Protein AF-A0A5J5PVX1-F1 (afdb_monomer)

Structure (mmCIF, N/CA/C/O backbone):
data_AF-A0A5J5PVX1-F1
#
_entry.id   AF-A0A5J5PVX1-F1
#
loop_
_atom_site.group_PDB
_atom_site.id
_atom_site.type_symbol
_atom_site.label_atom_id
_atom_site.label_alt_id
_atom_site.label_comp_id
_atom_site.label_asym_id
_atom_site.label_entity_id
_atom_site.label_seq_id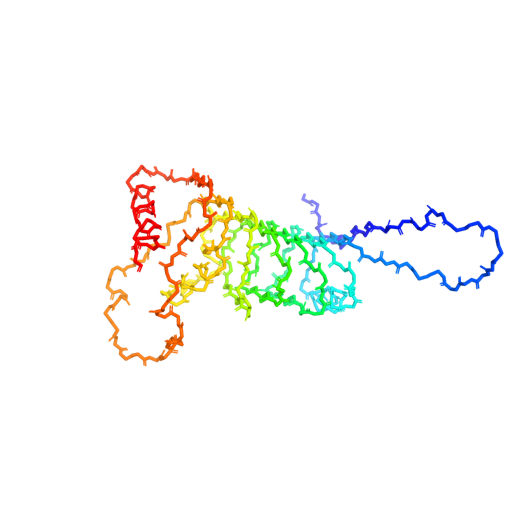
_atom_site.pdbx_PDB_ins_code
_atom_site.Cartn_x
_atom_site.Cartn_y
_atom_site.Cartn_z
_atom_site.occupancy
_atom_site.B_iso_or_equiv
_atom_site.auth_seq_id
_atom_site.auth_comp_id
_atom_site.auth_asym_id
_atom_site.auth_atom_id
_atom_site.pdbx_PDB_model_num
ATOM 1 N N . MET A 1 1 ? 10.310 -31.248 -1.182 1.00 35.12 1 MET A N 1
ATOM 2 C CA . MET A 1 1 ? 10.270 -29.770 -1.156 1.00 35.12 1 MET A CA 1
ATOM 3 C C . MET A 1 1 ? 10.907 -29.261 -2.439 1.00 35.12 1 MET A C 1
ATOM 5 O O . MET A 1 1 ? 12.068 -29.594 -2.649 1.00 35.12 1 MET A O 1
ATOM 9 N N . PRO A 1 2 ? 10.193 -28.557 -3.331 1.00 35.59 2 PRO A N 1
ATOM 10 C CA . PRO A 1 2 ? 10.815 -27.963 -4.505 1.00 35.59 2 PRO A CA 1
ATOM 11 C C . PRO A 1 2 ? 11.522 -26.667 -4.093 1.00 35.59 2 PRO A C 1
ATOM 13 O O . PRO A 1 2 ? 10.962 -25.832 -3.389 1.00 35.59 2 PRO A O 1
ATOM 16 N N . ASN A 1 3 ? 12.774 -26.543 -4.508 1.00 37.75 3 ASN A N 1
ATOM 17 C CA . ASN A 1 3 ? 13.656 -25.406 -4.280 1.00 37.75 3 ASN A CA 1
ATOM 18 C C . ASN A 1 3 ? 13.154 -24.188 -5.095 1.00 37.75 3 ASN A C 1
ATOM 20 O O . ASN A 1 3 ? 13.059 -24.318 -6.317 1.00 37.75 3 ASN A O 1
ATOM 24 N N . PRO A 1 4 ? 12.817 -23.020 -4.511 1.00 43.72 4 PRO A N 1
ATOM 25 C CA . PRO A 1 4 ? 12.344 -21.881 -5.292 1.00 43.72 4 PRO A CA 1
ATOM 26 C C . PRO A 1 4 ? 13.543 -21.067 -5.803 1.00 43.72 4 PRO A C 1
ATOM 28 O O . PRO A 1 4 ? 13.805 -19.957 -5.352 1.00 43.72 4 PRO A O 1
ATOM 31 N N . THR A 1 5 ? 14.306 -21.632 -6.741 1.00 40.41 5 THR A N 1
ATOM 32 C CA . THR A 1 5 ? 15.399 -20.933 -7.448 1.00 40.41 5 THR A CA 1
ATOM 33 C C . THR A 1 5 ? 14.947 -20.263 -8.747 1.00 40.41 5 THR A C 1
ATOM 35 O O . THR A 1 5 ? 15.753 -19.623 -9.419 1.00 40.41 5 THR A O 1
ATOM 38 N N . HIS A 1 6 ? 13.666 -20.357 -9.108 1.00 43.47 6 HIS A N 1
ATOM 39 C CA . HIS A 1 6 ? 13.152 -19.734 -10.322 1.00 43.47 6 HIS A CA 1
ATOM 40 C C . HIS A 1 6 ? 12.658 -18.311 -10.059 1.00 43.47 6 HIS A C 1
ATOM 42 O O . HIS A 1 6 ? 11.529 -18.066 -9.649 1.00 43.47 6 HIS A O 1
ATOM 48 N N . PHE A 1 7 ? 13.548 -17.369 -10.340 1.00 45.94 7 PHE A N 1
ATOM 49 C CA . PHE A 1 7 ? 13.213 -16.004 -10.718 1.00 45.94 7 PHE A CA 1
ATOM 50 C C . PHE A 1 7 ? 12.247 -16.012 -11.916 1.00 45.94 7 PHE A C 1
ATOM 52 O O . PHE A 1 7 ? 12.542 -16.649 -12.929 1.00 45.94 7 PHE A O 1
ATOM 59 N N . GLY A 1 8 ? 11.104 -15.328 -11.811 1.00 45.81 8 GLY A N 1
ATOM 60 C CA . GLY A 1 8 ? 10.071 -15.302 -12.850 1.00 45.81 8 GLY A CA 1
ATOM 61 C C . GLY A 1 8 ? 9.557 -13.890 -13.125 1.00 45.81 8 GLY A C 1
ATOM 62 O O . GLY A 1 8 ? 9.282 -13.119 -12.213 1.00 45.81 8 GLY A O 1
ATOM 63 N N . TRP A 1 9 ? 9.418 -13.540 -14.400 1.00 50.41 9 TRP A N 1
ATOM 64 C CA . TRP A 1 9 ? 8.850 -12.266 -14.846 1.00 50.41 9 TRP A CA 1
ATOM 65 C C . TRP A 1 9 ? 7.764 -12.598 -15.830 1.00 50.41 9 TRP A C 1
ATOM 67 O O . TRP A 1 9 ? 7.965 -13.436 -16.710 1.00 50.41 9 TRP A O 1
ATOM 77 N N . GLN A 1 10 ? 6.645 -11.902 -15.721 1.00 51.34 10 GLN A N 1
ATOM 78 C CA . GLN A 1 10 ? 5.648 -11.919 -16.768 1.00 51.34 10 GLN A CA 1
ATOM 79 C C . GLN A 1 10 ? 5.425 -10.480 -17.210 1.00 51.34 10 GLN A C 1
ATOM 81 O O . GLN A 1 10 ? 4.906 -9.645 -16.468 1.00 51.34 10 GLN A O 1
ATOM 86 N N . ILE A 1 11 ? 5.893 -10.190 -18.420 1.00 52.62 11 ILE A N 1
ATOM 87 C CA . ILE A 1 11 ? 5.706 -8.904 -19.080 1.00 52.62 11 ILE A CA 1
ATOM 88 C C . ILE A 1 11 ? 4.575 -9.091 -20.082 1.00 52.62 11 ILE A C 1
ATOM 90 O O . ILE A 1 11 ? 4.688 -9.897 -21.005 1.00 52.62 11 ILE A O 1
ATOM 94 N N . GLU A 1 12 ? 3.493 -8.342 -19.909 1.00 54.47 12 GLU A N 1
ATOM 95 C CA . GLU A 1 12 ? 2.451 -8.236 -20.924 1.00 54.47 12 GLU A CA 1
ATOM 96 C C . GLU A 1 12 ? 2.784 -7.032 -21.808 1.00 54.47 12 GLU A C 1
ATOM 98 O O . GLU A 1 12 ? 2.658 -5.872 -21.408 1.00 54.47 12 GLU A O 1
ATOM 103 N N . LEU A 1 13 ? 3.291 -7.322 -23.007 1.00 45.62 13 LEU A N 1
ATOM 104 C CA . LEU A 1 13 ? 3.575 -6.312 -24.019 1.00 45.62 13 LEU A CA 1
ATOM 105 C C . LEU A 1 13 ? 2.286 -5.953 -24.756 1.00 45.62 13 LEU A C 1
ATOM 107 O O . LEU A 1 13 ? 1.572 -6.833 -25.237 1.00 45.62 13 LEU A O 1
ATOM 111 N N . ASN A 1 14 ? 2.027 -4.657 -24.920 1.00 50.38 14 ASN A N 1
ATOM 112 C CA . ASN A 1 14 ? 1.013 -4.218 -25.868 1.00 50.38 14 ASN A CA 1
ATOM 113 C C . ASN A 1 14 ? 1.576 -4.347 -27.283 1.00 50.38 14 ASN A C 1
ATOM 115 O O . ASN A 1 14 ? 2.547 -3.676 -27.631 1.00 50.38 14 ASN A O 1
ATOM 119 N N . ASN A 1 15 ? 0.961 -5.202 -28.097 1.00 49.12 15 ASN A N 1
ATOM 120 C CA . ASN A 1 15 ? 1.317 -5.328 -29.502 1.00 49.12 15 ASN A CA 1
ATOM 121 C C . ASN A 1 15 ? 0.758 -4.116 -30.277 1.00 49.12 15 ASN A C 1
ATOM 123 O O . ASN A 1 15 ? -0.453 -3.877 -30.206 1.00 49.12 15 ASN A O 1
ATOM 127 N N . PRO A 1 16 ? 1.569 -3.341 -31.019 1.00 48.91 16 PRO A N 1
ATOM 128 C CA . PRO A 1 16 ? 1.066 -2.275 -31.876 1.00 48.91 16 PRO A CA 1
ATOM 129 C C . PRO A 1 16 ? 0.459 -2.873 -33.155 1.00 48.91 16 PRO A C 1
ATOM 131 O O . PRO A 1 16 ? 0.999 -2.734 -34.246 1.00 48.91 16 PRO A O 1
ATOM 134 N N . ASN A 1 17 ? -0.686 -3.545 -33.047 1.00 51.44 17 ASN A N 1
ATOM 135 C CA . ASN A 1 17 ? -1.460 -3.924 -34.226 1.00 51.44 17 ASN A CA 1
ATOM 136 C C . ASN A 1 17 ? -2.325 -2.737 -34.662 1.00 51.44 17 ASN A C 1
ATOM 138 O O . ASN A 1 17 ? -3.454 -2.606 -34.196 1.00 51.44 17 ASN A O 1
ATOM 142 N N . ASN A 1 18 ? -1.760 -1.863 -35.504 1.00 46.72 18 ASN A N 1
ATOM 143 C CA . ASN A 1 18 ? -2.420 -1.191 -36.641 1.00 46.72 18 ASN A CA 1
ATOM 144 C C . ASN A 1 18 ? -1.610 0.023 -37.124 1.00 46.72 18 ASN A C 1
ATOM 146 O O . ASN A 1 18 ? -2.040 1.163 -36.971 1.00 46.72 18 ASN A O 1
ATOM 150 N N . LEU A 1 19 ? -0.464 -0.205 -37.765 1.00 43.94 19 LEU A N 1
ATOM 151 C CA . LEU A 1 19 ? 0.051 0.748 -38.748 1.00 43.94 19 LEU A CA 1
ATOM 152 C C . LEU A 1 19 ? 0.426 -0.030 -40.007 1.00 43.94 19 LEU A C 1
ATOM 154 O O . LEU A 1 19 ? 1.283 -0.911 -39.997 1.00 43.94 19 LEU A O 1
ATOM 158 N N . SER A 1 20 ? -0.331 0.257 -41.062 1.00 45.78 20 SER A N 1
ATOM 159 C CA . SER A 1 20 ? -0.195 -0.284 -42.407 1.00 45.78 20 SER A CA 1
ATOM 160 C C . SER A 1 20 ? 1.221 -0.114 -42.954 1.00 45.78 20 SER A C 1
ATOM 162 O O . SER A 1 20 ? 1.885 0.872 -42.653 1.00 45.78 20 SER A O 1
ATOM 164 N N . HIS A 1 21 ? 1.610 -1.074 -43.793 1.00 50.81 21 HIS A N 1
ATOM 165 C CA . HIS A 1 21 ? 2.769 -1.118 -44.685 1.00 50.81 21 HIS A CA 1
ATOM 166 C C . HIS A 1 21 ? 3.605 0.174 -44.840 1.00 50.81 21 HIS A C 1
ATOM 168 O O . HIS A 1 21 ? 3.091 1.215 -45.236 1.00 50.81 21 HIS A O 1
ATOM 174 N N . HIS A 1 22 ? 4.927 -0.016 -44.688 1.00 48.94 22 HIS A N 1
ATOM 175 C CA . HIS A 1 22 ? 6.062 0.846 -45.072 1.00 48.94 22 HIS 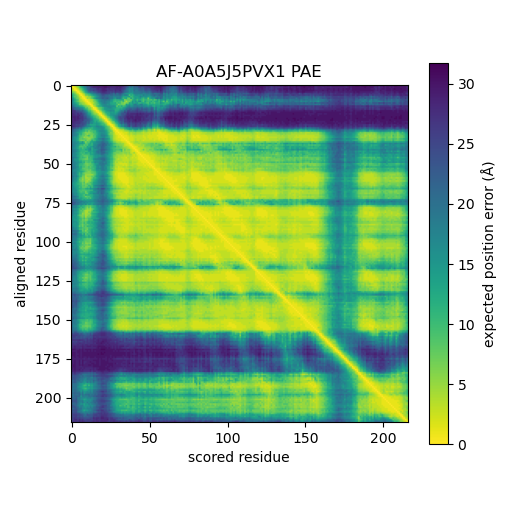A CA 1
ATOM 176 C C . HIS A 1 22 ? 6.719 1.701 -43.972 1.00 48.94 22 HIS A C 1
ATOM 178 O O . HIS A 1 22 ? 6.539 2.907 -43.926 1.00 48.94 22 HIS A O 1
ATOM 184 N N . GLN A 1 23 ? 7.578 1.071 -43.158 1.00 45.34 23 GLN A N 1
ATOM 185 C CA . GLN A 1 23 ? 8.974 1.464 -42.842 1.00 45.34 23 GLN A CA 1
ATOM 186 C C . GLN A 1 23 ? 9.481 0.631 -41.646 1.00 45.34 23 GLN A C 1
ATOM 188 O O . GLN A 1 23 ? 8.701 0.369 -40.732 1.00 45.34 23 GLN A O 1
ATOM 193 N N . PRO A 1 24 ? 10.765 0.224 -41.591 1.00 46.88 24 PRO A N 1
ATOM 194 C CA . PRO A 1 24 ? 11.347 -0.357 -40.387 1.00 46.88 24 PRO A CA 1
ATOM 195 C C . PRO A 1 24 ? 11.662 0.776 -39.401 1.00 46.88 24 PRO A C 1
ATOM 197 O O . PRO A 1 24 ? 12.802 1.217 -39.271 1.00 46.88 24 PRO A O 1
ATOM 200 N N . THR A 1 25 ? 10.641 1.307 -38.735 1.00 50.38 25 THR A N 1
ATOM 201 C CA . THR A 1 25 ? 10.850 2.080 -37.509 1.00 50.38 25 THR A CA 1
ATOM 202 C C . THR A 1 25 ? 11.347 1.124 -36.421 1.00 50.38 25 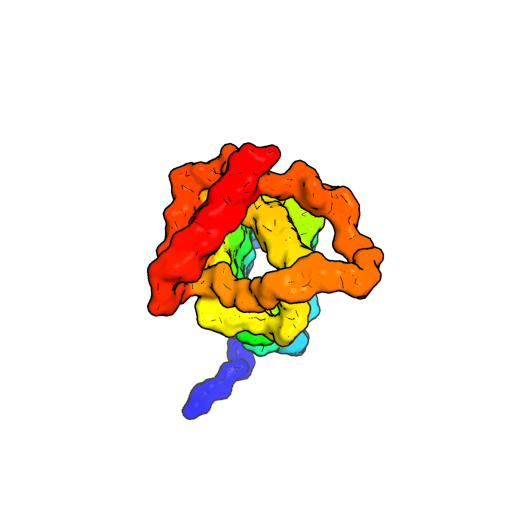THR A C 1
ATOM 204 O O . THR A 1 25 ? 10.872 -0.014 -36.356 1.00 50.38 25 THR A O 1
ATOM 207 N N . PRO A 1 26 ? 12.314 1.521 -35.569 1.00 49.81 26 PRO A N 1
ATOM 208 C CA . PRO A 1 26 ? 12.683 0.695 -34.430 1.00 49.81 26 PRO A CA 1
ATOM 209 C C . PRO A 1 26 ? 11.418 0.501 -33.602 1.00 49.81 26 PRO A C 1
ATOM 211 O O . PRO A 1 26 ? 10.781 1.474 -33.201 1.00 49.81 26 PRO A O 1
ATOM 214 N N . SER A 1 27 ? 11.012 -0.753 -33.421 1.00 49.28 27 SER A N 1
ATOM 215 C CA . SER A 1 27 ? 9.813 -1.114 -32.679 1.00 49.28 27 SER A CA 1
ATOM 216 C C . SER A 1 27 ? 9.940 -0.596 -31.248 1.00 49.28 27 SER A C 1
ATOM 218 O O . SER A 1 27 ? 10.588 -1.218 -30.406 1.00 49.28 27 SER A O 1
ATOM 220 N N . THR A 1 28 ? 9.344 0.562 -30.979 1.00 63.94 28 THR A N 1
ATOM 221 C CA . THR A 1 28 ? 9.181 1.106 -29.637 1.00 63.94 28 THR A CA 1
ATOM 222 C C . THR A 1 28 ? 8.056 0.322 -28.976 1.00 63.94 28 THR A C 1
ATOM 224 O O . THR A 1 28 ? 6.880 0.663 -29.068 1.00 63.94 28 THR A O 1
ATOM 227 N N . PHE A 1 29 ? 8.396 -0.813 -28.366 1.00 67.12 29 PHE A N 1
ATOM 228 C CA . PHE A 1 29 ? 7.448 -1.490 -27.492 1.00 67.12 29 PHE A CA 1
ATOM 229 C C . PHE A 1 29 ? 7.339 -0.701 -26.189 1.00 67.12 29 PHE A C 1
ATOM 231 O O . PHE A 1 29 ? 8.322 -0.165 -25.675 1.00 67.12 29 PHE A O 1
ATOM 238 N N . PHE A 1 30 ? 6.131 -0.643 -25.643 1.00 78.25 30 PHE A N 1
ATOM 239 C CA . PHE A 1 30 ? 5.878 -0.008 -24.361 1.00 78.25 30 PHE A CA 1
ATOM 240 C C . PHE A 1 30 ? 5.279 -1.029 -23.404 1.00 78.25 30 PHE A C 1
ATOM 242 O O . PHE A 1 30 ? 4.396 -1.805 -23.774 1.00 78.25 30 PHE A O 1
ATOM 249 N N . VAL A 1 31 ? 5.752 -1.009 -22.162 1.00 83.94 31 VAL A N 1
ATOM 250 C C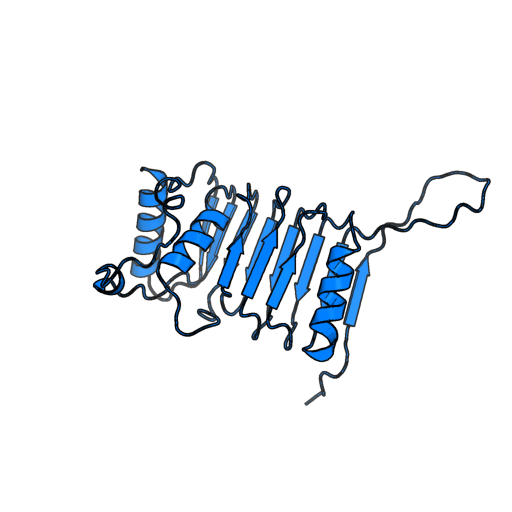A . VAL A 1 31 ? 5.242 -1.872 -21.096 1.00 83.94 31 VAL A CA 1
ATOM 251 C C . VAL A 1 31 ? 4.197 -1.093 -20.312 1.00 83.94 31 VAL A C 1
ATOM 253 O O . VAL A 1 31 ? 4.522 -0.097 -19.669 1.00 83.94 31 VAL A O 1
ATOM 256 N N . LYS A 1 32 ? 2.943 -1.549 -20.377 1.00 90.06 32 LYS A N 1
ATOM 257 C CA . LYS A 1 32 ? 1.836 -0.996 -19.586 1.00 90.06 32 LYS A CA 1
ATOM 258 C C . LYS A 1 32 ? 1.525 -1.815 -18.343 1.00 90.06 32 LYS A C 1
ATOM 260 O O . LYS A 1 32 ? 1.093 -1.248 -17.345 1.00 90.06 32 LYS A O 1
ATOM 265 N N . THR A 1 33 ? 1.768 -3.120 -18.393 1.00 89.62 33 THR A N 1
ATOM 266 C CA . THR A 1 33 ? 1.526 -4.037 -17.282 1.00 89.62 33 THR A CA 1
ATOM 267 C C . THR A 1 33 ? 2.790 -4.834 -17.005 1.00 89.62 33 THR A C 1
ATOM 269 O O . THR A 1 33 ? 3.360 -5.444 -17.909 1.00 89.62 33 THR A O 1
ATOM 272 N N . LEU A 1 34 ? 3.223 -4.834 -15.747 1.00 90.38 34 LEU A N 1
ATOM 273 C CA . LEU A 1 34 ? 4.374 -5.595 -15.281 1.00 90.38 34 LEU A CA 1
ATOM 274 C C . LEU A 1 34 ? 3.973 -6.441 -14.077 1.00 90.38 34 LEU A C 1
ATOM 276 O O . LEU A 1 34 ? 3.516 -5.907 -13.066 1.00 90.38 34 LEU A O 1
ATOM 280 N N . ASN A 1 35 ? 4.200 -7.750 -14.176 1.00 90.94 35 ASN A N 1
ATOM 281 C CA . ASN A 1 35 ? 4.012 -8.678 -13.072 1.00 90.94 35 ASN A CA 1
ATOM 282 C C . ASN A 1 35 ? 5.383 -9.180 -12.606 1.00 90.94 35 ASN A C 1
ATOM 284 O O . ASN A 1 35 ? 6.066 -9.937 -13.301 1.00 90.94 35 ASN A O 1
ATOM 288 N N . LEU A 1 36 ? 5.772 -8.743 -11.414 1.00 88.12 36 LEU A N 1
ATOM 289 C CA . LEU A 1 36 ? 6.939 -9.217 -10.691 1.00 88.12 36 LEU A CA 1
ATOM 290 C C . LEU A 1 36 ? 6.523 -10.412 -9.835 1.00 88.12 36 LEU A C 1
ATOM 292 O O . LEU A 1 36 ? 5.687 -10.279 -8.938 1.00 88.12 36 LEU A O 1
ATOM 296 N N . ILE A 1 37 ? 7.096 -11.578 -10.121 1.00 84.75 37 ILE A N 1
ATOM 297 C CA . ILE A 1 37 ? 6.785 -12.818 -9.413 1.00 84.75 37 ILE A CA 1
ATOM 298 C C . ILE A 1 37 ? 8.073 -13.330 -8.777 1.00 84.75 37 ILE A C 1
ATOM 300 O O . ILE A 1 37 ? 9.089 -13.508 -9.443 1.00 84.75 37 ILE A O 1
ATOM 304 N N . SER A 1 38 ? 8.047 -13.562 -7.466 1.00 75.38 38 SER A N 1
ATOM 305 C CA . SER A 1 38 ? 9.183 -14.167 -6.757 1.00 75.38 38 SER A CA 1
ATOM 306 C C . SER A 1 38 ? 10.509 -13.390 -6.862 1.00 75.38 38 SER A C 1
ATOM 308 O O . SER A 1 38 ? 11.586 -13.985 -6.918 1.00 75.38 38 SER A O 1
ATOM 310 N N . VAL A 1 39 ? 10.452 -12.050 -6.815 1.00 78.69 39 VAL A N 1
ATOM 311 C CA . VAL A 1 39 ? 11.643 -11.197 -6.641 1.00 78.69 39 VAL A CA 1
ATOM 312 C C . VAL A 1 39 ? 12.323 -11.547 -5.316 1.00 78.69 39 VAL A C 1
ATOM 314 O O . VAL A 1 39 ? 11.707 -11.544 -4.243 1.00 78.69 39 VAL A O 1
ATOM 317 N N . ASN A 1 40 ? 13.614 -11.859 -5.402 1.00 74.00 40 ASN A N 1
ATOM 318 C CA . ASN A 1 40 ? 14.469 -12.152 -4.258 1.00 74.00 40 ASN A CA 1
ATOM 319 C C . ASN A 1 40 ? 15.464 -11.002 -3.996 1.00 74.00 40 ASN A C 1
ATOM 321 O O . ASN A 1 40 ? 15.558 -10.060 -4.787 1.00 74.00 40 ASN A O 1
ATOM 325 N N . HIS A 1 41 ? 16.225 -11.101 -2.904 1.00 73.44 41 HIS A N 1
ATOM 326 C CA . HIS A 1 41 ? 17.147 -10.058 -2.442 1.00 73.44 41 HIS A CA 1
ATOM 327 C C . HIS A 1 41 ? 18.220 -9.684 -3.480 1.00 73.44 41 HIS A C 1
ATOM 329 O O . HIS A 1 41 ? 18.578 -8.515 -3.581 1.00 73.44 41 HIS A O 1
ATOM 335 N N . LEU A 1 42 ? 18.674 -10.639 -4.302 1.00 71.06 42 LEU A N 1
ATOM 336 C CA . LEU A 1 42 ? 19.667 -10.401 -5.360 1.00 71.06 42 LEU A CA 1
ATOM 337 C C . LEU A 1 42 ? 19.099 -9.583 -6.525 1.00 71.06 42 LEU A C 1
ATOM 339 O O . LEU A 1 42 ? 19.835 -8.921 -7.246 1.00 71.06 42 LEU A O 1
ATOM 343 N N . SER A 1 43 ? 17.783 -9.644 -6.722 1.00 73.62 43 SER A N 1
ATOM 344 C CA . SER A 1 43 ? 17.092 -9.028 -7.858 1.00 73.62 43 SER A CA 1
ATOM 345 C C . SER A 1 43 ? 16.296 -7.768 -7.519 1.00 73.62 43 SER A C 1
ATOM 347 O O . SER A 1 43 ? 15.739 -7.142 -8.420 1.00 73.62 43 SER A O 1
ATOM 349 N N . ASN A 1 44 ? 16.238 -7.383 -6.241 1.00 73.56 44 ASN A N 1
ATOM 350 C CA . ASN A 1 44 ? 15.434 -6.252 -5.776 1.00 73.56 44 ASN A CA 1
ATOM 351 C C . ASN A 1 44 ? 15.821 -4.940 -6.485 1.00 73.56 44 ASN A C 1
ATOM 353 O O . ASN A 1 44 ? 14.970 -4.236 -7.037 1.00 73.56 44 ASN A O 1
ATOM 357 N N . GLU A 1 45 ? 17.120 -4.644 -6.537 1.00 75.75 45 GLU A N 1
ATOM 358 C CA . GLU A 1 45 ? 17.619 -3.431 -7.184 1.00 75.75 45 GLU A CA 1
ATOM 359 C C . GLU A 1 45 ? 17.300 -3.421 -8.683 1.00 75.75 45 GLU A C 1
ATOM 361 O O . GLU A 1 45 ? 16.815 -2.421 -9.214 1.00 75.75 45 GLU A O 1
ATOM 366 N N . ALA A 1 46 ? 17.475 -4.562 -9.358 1.00 76.62 46 ALA A N 1
ATOM 367 C CA . ALA A 1 46 ? 17.140 -4.705 -10.770 1.00 76.62 46 ALA A CA 1
ATOM 368 C C . ALA A 1 46 ? 15.639 -4.488 -11.030 1.00 76.62 46 ALA A C 1
ATOM 370 O O . ALA A 1 46 ? 15.276 -3.797 -11.982 1.00 76.62 46 ALA A O 1
ATOM 371 N N . ALA A 1 47 ? 14.765 -5.021 -10.170 1.00 78.38 47 ALA A N 1
ATOM 372 C CA . ALA A 1 47 ? 13.320 -4.823 -10.260 1.00 78.38 47 ALA A CA 1
ATOM 373 C C . ALA A 1 47 ? 12.922 -3.357 -10.090 1.00 78.38 47 ALA A C 1
ATOM 375 O O . ALA A 1 47 ? 12.190 -2.823 -10.925 1.00 78.38 47 ALA A O 1
ATOM 376 N N . SER A 1 48 ? 13.470 -2.682 -9.081 1.00 75.81 48 SER A N 1
ATOM 377 C CA . SER A 1 48 ? 13.225 -1.254 -8.856 1.00 75.81 48 SER A CA 1
ATOM 378 C C . SER A 1 48 ? 13.720 -0.399 -10.033 1.00 75.81 48 SER A C 1
ATOM 380 O O . SER A 1 48 ? 12.996 0.471 -10.519 1.00 75.81 48 SER A O 1
ATOM 382 N N . CYS A 1 49 ? 14.914 -0.696 -10.556 1.00 77.06 49 CYS A N 1
ATOM 383 C CA . CYS A 1 49 ? 15.485 -0.028 -11.729 1.00 77.06 49 CYS A CA 1
ATOM 384 C C . CYS A 1 49 ? 14.694 -0.261 -13.023 1.00 77.06 49 CYS A C 1
ATOM 386 O O . CYS A 1 49 ? 14.741 0.571 -13.924 1.00 77.06 49 CYS A O 1
ATOM 388 N N . MET A 1 50 ? 14.004 -1.391 -13.169 1.00 78.00 50 MET A N 1
ATOM 389 C CA . MET A 1 50 ? 13.172 -1.649 -14.348 1.00 78.00 50 MET A CA 1
ATOM 390 C C . MET A 1 50 ? 11.819 -0.958 -14.257 1.00 78.00 50 MET A C 1
ATOM 392 O O . MET A 1 50 ? 11.402 -0.325 -15.224 1.00 78.00 50 MET A O 1
ATOM 396 N N . VAL A 1 51 ? 11.166 -1.015 -13.093 1.00 83.44 51 VAL A N 1
ATOM 397 C CA . VAL A 1 51 ? 9.904 -0.298 -12.852 1.00 83.44 51 VAL A CA 1
ATOM 398 C C . VAL A 1 51 ? 10.068 1.193 -13.157 1.00 83.44 51 VAL A C 1
ATOM 400 O O . VAL A 1 51 ? 9.209 1.778 -13.810 1.00 83.44 51 VAL A O 1
ATOM 403 N N . SER A 1 52 ? 11.193 1.799 -12.760 1.00 80.88 52 SER A N 1
ATOM 404 C CA . SER A 1 52 ? 11.461 3.221 -13.012 1.00 80.88 52 SER A CA 1
ATOM 405 C C . SER A 1 52 ? 11.724 3.568 -14.484 1.00 80.88 52 SER A C 1
ATOM 407 O O . SER A 1 52 ? 11.517 4.718 -14.874 1.00 80.88 52 SER A O 1
ATOM 409 N N . LYS A 1 53 ? 12.148 2.594 -15.303 1.00 83.88 53 LYS A N 1
ATOM 410 C CA . LYS A 1 53 ? 12.397 2.763 -16.746 1.00 83.88 53 LYS A CA 1
ATOM 411 C C . LYS A 1 53 ? 11.133 2.649 -17.595 1.00 83.88 53 LYS A C 1
ATOM 413 O O . LYS A 1 53 ? 11.119 3.120 -18.729 1.00 83.88 53 LYS A O 1
ATOM 418 N N . PHE A 1 54 ? 10.070 2.033 -17.082 1.00 85.75 54 PHE A N 1
ATOM 419 C CA . PHE A 1 54 ? 8.812 1.904 -17.813 1.00 85.75 54 PHE A CA 1
ATOM 420 C C . PHE A 1 54 ? 7.913 3.125 -17.580 1.00 85.75 54 PHE A C 1
ATOM 422 O O . PHE A 1 54 ? 6.968 3.096 -16.797 1.00 85.75 54 PHE A O 1
ATOM 429 N N . GLU A 1 55 ? 8.180 4.207 -18.313 1.00 84.50 55 GLU A N 1
ATOM 430 C CA . GLU A 1 55 ? 7.450 5.485 -18.199 1.00 84.50 55 GLU A CA 1
ATOM 431 C C . GLU A 1 55 ? 5.940 5.364 -18.482 1.00 84.50 55 GLU A C 1
ATOM 433 O O . GLU A 1 55 ? 5.132 6.143 -17.973 1.00 84.50 55 GLU A O 1
ATOM 438 N N . LEU A 1 56 ? 5.536 4.374 -19.287 1.00 87.50 56 LEU A N 1
ATOM 439 C CA . LEU A 1 56 ? 4.134 4.106 -19.627 1.00 87.50 56 LEU A CA 1
ATOM 440 C C . LEU A 1 56 ? 3.491 3.001 -18.777 1.00 87.50 56 LEU A C 1
ATOM 442 O O . LEU A 1 56 ? 2.387 2.568 -19.105 1.00 87.50 56 LEU A O 1
ATOM 446 N N . LEU A 1 57 ? 4.147 2.557 -17.699 1.00 89.50 57 LEU A N 1
ATOM 447 C CA . LEU A 1 57 ? 3.605 1.533 -16.813 1.00 89.50 57 LEU A CA 1
ATOM 448 C C . LEU A 1 57 ? 2.337 2.046 -16.121 1.00 89.50 57 LEU A C 1
ATOM 450 O O . LEU A 1 57 ? 2.378 3.023 -15.375 1.00 89.50 57 LEU A O 1
ATOM 454 N N . GLU A 1 58 ? 1.221 1.370 -16.370 1.00 92.88 58 GLU A N 1
ATOM 455 C CA . GLU A 1 58 ? -0.101 1.656 -15.810 1.00 92.88 58 GLU A CA 1
ATOM 456 C C . GLU A 1 58 ? -0.465 0.654 -14.702 1.00 92.88 58 GLU A C 1
ATOM 458 O O . GLU A 1 58 ? -1.128 1.033 -13.739 1.00 92.88 58 GLU A O 1
ATOM 463 N N . ASN A 1 59 ? 0.008 -0.595 -14.783 1.00 93.38 59 ASN A N 1
ATOM 464 C CA . ASN A 1 59 ? -0.308 -1.661 -13.832 1.00 93.38 59 ASN A CA 1
ATOM 465 C C . ASN A 1 59 ? 0.961 -2.372 -13.347 1.00 93.38 59 ASN A C 1
ATOM 467 O O . ASN A 1 59 ? 1.713 -2.927 -14.147 1.00 93.38 59 ASN A O 1
ATOM 471 N N . LEU A 1 60 ? 1.166 -2.414 -12.032 1.00 93.75 60 LEU A N 1
ATOM 472 C CA . LEU A 1 60 ? 2.259 -3.149 -11.399 1.00 93.75 60 LEU A CA 1
ATOM 473 C C . LEU A 1 60 ? 1.686 -4.177 -10.427 1.00 93.75 60 LEU A C 1
ATOM 475 O O . LEU A 1 60 ? 0.974 -3.815 -9.488 1.00 93.75 60 LEU A O 1
ATOM 479 N N . LYS A 1 61 ? 2.013 -5.452 -10.636 1.00 94.62 61 LYS A N 1
ATOM 480 C CA . LYS A 1 61 ? 1.701 -6.532 -9.696 1.00 94.62 61 LYS A CA 1
ATOM 481 C C . LYS A 1 61 ? 2.987 -7.110 -9.131 1.00 94.62 61 LYS A C 1
ATOM 483 O O . LYS A 1 61 ? 3.933 -7.347 -9.873 1.00 94.62 61 LYS A O 1
ATOM 488 N N . ILE A 1 62 ? 3.008 -7.349 -7.828 1.00 93.31 62 ILE A N 1
ATOM 489 C CA . ILE A 1 62 ? 4.162 -7.856 -7.088 1.00 93.31 62 ILE A CA 1
ATOM 490 C C . ILE A 1 62 ? 3.662 -8.974 -6.197 1.00 93.31 62 ILE A C 1
ATOM 492 O O . ILE A 1 62 ? 2.988 -8.728 -5.199 1.00 93.31 62 ILE A O 1
ATOM 496 N N . ILE A 1 63 ? 3.929 -10.207 -6.602 1.00 92.81 63 ILE A N 1
ATOM 497 C CA . ILE A 1 63 ? 3.282 -11.378 -6.018 1.00 92.81 63 ILE A CA 1
ATOM 498 C C . ILE A 1 63 ? 4.354 -12.363 -5.563 1.00 92.81 63 ILE A C 1
ATOM 500 O O . ILE A 1 63 ? 5.272 -12.689 -6.321 1.00 92.81 63 ILE A O 1
ATOM 504 N N . GLY A 1 64 ? 4.266 -12.830 -4.317 1.00 90.62 64 GLY A N 1
ATOM 505 C CA . GLY A 1 64 ? 5.145 -13.892 -3.816 1.00 90.62 64 GLY A CA 1
ATOM 506 C C . GLY A 1 64 ? 6.626 -13.502 -3.750 1.00 90.62 64 GLY A C 1
ATOM 507 O O . GLY A 1 64 ? 7.496 -14.358 -3.904 1.00 90.62 64 GLY A O 1
ATOM 508 N N . CYS A 1 65 ? 6.954 -12.213 -3.615 1.00 89.38 65 CYS A N 1
ATOM 509 C CA . CYS A 1 65 ? 8.336 -11.727 -3.643 1.00 89.38 65 CYS A CA 1
ATOM 510 C C . CYS A 1 65 ? 9.000 -11.872 -2.265 1.00 89.38 65 CYS A C 1
ATOM 512 O O . CYS A 1 65 ? 9.046 -10.940 -1.464 1.00 89.38 65 CYS A O 1
ATOM 514 N N . HIS A 1 66 ? 9.509 -13.073 -1.979 1.00 86.56 66 HIS A N 1
ATOM 515 C CA . HIS A 1 66 ? 10.052 -13.444 -0.669 1.00 86.56 66 HIS A CA 1
ATOM 516 C C . HIS A 1 66 ? 11.378 -12.777 -0.296 1.00 86.56 66 HIS A C 1
ATOM 518 O O . HIS A 1 66 ? 11.756 -12.854 0.860 1.00 86.56 66 HIS A O 1
ATOM 524 N N . GLY A 1 67 ? 12.124 -12.149 -1.204 1.00 83.31 67 GLY A N 1
ATOM 525 C CA . GLY A 1 67 ? 13.346 -11.415 -0.828 1.00 83.31 67 GLY A CA 1
ATOM 526 C C . GLY A 1 67 ? 13.224 -9.904 -0.971 1.00 83.31 67 GLY A C 1
ATOM 527 O O . GLY A 1 67 ? 14.228 -9.206 -0.873 1.00 83.31 67 GLY A O 1
ATOM 528 N N . LEU A 1 68 ? 12.021 -9.404 -1.253 1.00 87.06 68 LEU A N 1
ATOM 529 C CA . LEU A 1 68 ? 11.768 -7.984 -1.432 1.00 87.06 68 LEU A CA 1
ATOM 530 C C . LEU A 1 68 ? 11.562 -7.326 -0.065 1.00 87.06 68 LEU A C 1
ATOM 532 O O . LEU A 1 68 ? 10.522 -7.519 0.555 1.00 87.06 68 LEU A O 1
ATOM 536 N N . GLU A 1 69 ? 12.548 -6.554 0.393 1.00 88.19 69 GLU A N 1
ATOM 537 C CA . GLU A 1 69 ? 12.479 -5.866 1.692 1.00 88.19 69 GLU A CA 1
ATOM 538 C C . GLU A 1 69 ? 11.942 -4.439 1.608 1.00 88.19 69 GLU A C 1
ATOM 540 O O . GLU A 1 69 ? 11.247 -3.964 2.510 1.00 88.19 69 GLU A O 1
ATOM 545 N N . SER A 1 70 ? 12.261 -3.747 0.522 1.00 87.19 70 SER A N 1
ATOM 546 C CA . SER A 1 70 ? 11.850 -2.374 0.283 1.00 87.19 70 SER A CA 1
ATOM 547 C C . SER A 1 70 ? 11.516 -2.180 -1.182 1.00 87.19 70 SER A C 1
ATOM 549 O O . SER A 1 70 ? 12.139 -2.786 -2.054 1.00 87.19 70 SER A O 1
ATOM 551 N N . MET A 1 71 ? 10.545 -1.314 -1.450 1.00 87.31 71 MET A N 1
ATOM 552 C CA . MET A 1 71 ? 10.248 -0.883 -2.806 1.00 87.31 71 MET A CA 1
ATOM 553 C C . MET A 1 71 ? 9.958 0.611 -2.858 1.00 87.31 71 MET A C 1
ATOM 555 O O . MET A 1 71 ? 9.231 1.144 -2.021 1.00 87.31 71 MET A O 1
ATOM 559 N N . SER A 1 72 ? 10.491 1.269 -3.890 1.00 87.38 72 SER A N 1
ATOM 560 C CA . SER A 1 72 ? 10.112 2.629 -4.251 1.00 87.38 72 SER A CA 1
ATOM 561 C C . SER A 1 72 ? 9.542 2.677 -5.660 1.00 87.38 72 SER A C 1
ATOM 563 O O . SER A 1 72 ? 10.171 2.225 -6.613 1.00 87.38 72 SER A O 1
ATOM 565 N N . ILE A 1 73 ? 8.358 3.262 -5.785 1.00 85.81 73 ILE A N 1
ATOM 566 C CA . ILE A 1 73 ? 7.702 3.535 -7.060 1.00 85.81 73 ILE A CA 1
ATOM 567 C C . ILE A 1 73 ? 7.897 5.016 -7.379 1.00 85.81 73 ILE A C 1
ATOM 569 O O . ILE A 1 73 ? 7.602 5.878 -6.550 1.00 85.81 73 ILE A O 1
ATOM 573 N N . ALA A 1 74 ? 8.427 5.303 -8.567 1.00 79.25 74 ALA A N 1
ATOM 574 C CA . ALA A 1 74 ? 8.775 6.650 -9.005 1.00 79.25 74 ALA A CA 1
ATOM 575 C C . ALA A 1 74 ? 7.588 7.411 -9.631 1.00 79.25 74 ALA A C 1
ATOM 577 O O . ALA A 1 74 ? 6.707 6.824 -10.266 1.00 79.25 74 ALA A O 1
ATOM 578 N N . SER A 1 75 ? 7.619 8.742 -9.496 1.00 69.50 75 SER A N 1
ATOM 579 C CA . SER A 1 75 ? 6.570 9.680 -9.935 1.00 69.50 75 SER A CA 1
ATOM 580 C C . SER A 1 75 ? 6.432 9.830 -11.445 1.00 69.50 75 SER A C 1
ATOM 582 O O . SER A 1 75 ? 5.402 10.313 -11.915 1.00 69.50 75 SER A O 1
ATOM 584 N N . ASN A 1 76 ? 7.444 9.419 -12.208 1.00 69.94 76 ASN A N 1
ATOM 585 C CA . ASN A 1 76 ? 7.424 9.440 -13.668 1.00 69.94 76 ASN A CA 1
ATOM 586 C C . ASN A 1 76 ? 6.521 8.351 -14.271 1.00 69.94 76 ASN A C 1
ATOM 588 O O . ASN A 1 76 ? 6.191 8.423 -15.452 1.00 69.94 76 ASN A O 1
ATOM 592 N N . THR A 1 77 ? 6.108 7.357 -13.483 1.00 71.50 77 THR A N 1
ATOM 593 C CA . THR A 1 77 ? 5.226 6.288 -13.957 1.00 71.50 77 THR A CA 1
ATOM 594 C C . THR A 1 77 ? 3.802 6.805 -14.194 1.00 71.50 77 THR A C 1
ATOM 596 O O . THR A 1 77 ? 3.291 7.667 -13.474 1.00 71.50 77 THR A O 1
ATOM 599 N N . LYS A 1 78 ? 3.102 6.249 -15.189 1.00 87.69 78 LYS A N 1
ATOM 600 C CA . LYS A 1 78 ? 1.654 6.462 -15.383 1.00 87.69 78 LYS A CA 1
ATOM 601 C C . LYS A 1 78 ? 0.816 5.520 -14.511 1.00 87.69 78 LYS A C 1
ATOM 603 O O . LYS A 1 78 ? -0.312 5.204 -14.877 1.00 87.69 78 LYS A O 1
ATOM 608 N N . LEU A 1 79 ? 1.360 5.080 -13.375 1.00 91.06 79 LEU A N 1
ATOM 609 C CA . LEU A 1 79 ? 0.826 3.963 -12.610 1.00 91.06 79 LEU A CA 1
ATOM 610 C C . LEU A 1 79 ? -0.579 4.275 -12.083 1.00 91.06 79 LEU A C 1
ATOM 612 O O . LEU A 1 79 ? -0.755 5.171 -11.255 1.00 91.06 79 LEU A O 1
ATOM 616 N N . LEU A 1 80 ? -1.554 3.506 -12.565 1.00 93.88 80 LEU A N 1
ATOM 617 C CA . LEU A 1 80 ? -2.966 3.557 -12.198 1.00 93.88 80 LEU A CA 1
ATOM 618 C C . LEU A 1 80 ? -3.312 2.487 -11.159 1.00 93.88 80 LEU A C 1
ATOM 620 O O . LEU A 1 80 ? -4.138 2.742 -10.284 1.00 93.88 80 LEU A O 1
ATOM 624 N N . SER A 1 81 ? -2.674 1.314 -11.228 1.00 95.25 81 SER A N 1
ATOM 625 C CA . SER A 1 81 ? -2.954 0.178 -10.347 1.00 95.25 81 SER A CA 1
ATOM 626 C C . SER A 1 81 ? -1.683 -0.437 -9.770 1.00 95.25 81 SER A C 1
ATOM 628 O O . SER A 1 81 ? -0.765 -0.800 -10.509 1.00 95.25 81 SER A O 1
ATOM 630 N N . LEU A 1 82 ? -1.669 -0.619 -8.450 1.00 95.25 82 LEU A N 1
ATOM 631 C CA . LEU A 1 82 ? -0.643 -1.347 -7.714 1.00 95.25 82 LEU A CA 1
ATOM 632 C C . LEU A 1 82 ? -1.275 -2.520 -6.964 1.00 95.25 82 LEU A C 1
ATOM 634 O O . LEU A 1 82 ? -2.206 -2.344 -6.179 1.00 95.25 82 LEU A O 1
ATOM 638 N N . THR A 1 83 ? -0.746 -3.719 -7.179 1.00 96.62 83 THR A N 1
ATOM 639 C CA . THR A 1 83 ? -1.121 -4.925 -6.434 1.00 96.62 83 THR A CA 1
ATOM 640 C C . THR A 1 83 ? 0.118 -5.535 -5.800 1.00 96.62 83 THR A C 1
ATOM 642 O O . THR A 1 83 ? 1.076 -5.836 -6.505 1.00 96.62 83 THR A O 1
ATOM 645 N N . ILE A 1 84 ? 0.101 -5.743 -4.486 1.00 95.88 84 ILE A N 1
ATOM 646 C CA . ILE A 1 84 ? 1.197 -6.370 -3.744 1.00 95.88 84 ILE A CA 1
ATOM 647 C C . ILE A 1 84 ? 0.623 -7.448 -2.841 1.00 95.88 84 ILE A C 1
ATOM 649 O O . ILE A 1 84 ? -0.001 -7.118 -1.833 1.00 95.88 84 ILE A O 1
ATOM 653 N N . PHE A 1 85 ? 0.856 -8.715 -3.180 1.00 95.62 85 PHE A N 1
ATOM 654 C CA . PHE A 1 85 ? 0.378 -9.857 -2.403 1.00 95.62 85 PHE A CA 1
ATOM 655 C C . PHE A 1 85 ? 1.520 -10.780 -1.996 1.00 95.62 85 PHE A C 1
ATOM 657 O O . PHE A 1 85 ? 2.452 -11.031 -2.762 1.00 95.62 85 PHE A O 1
ATOM 664 N N . ASP A 1 86 ? 1.415 -11.310 -0.780 1.00 92.25 86 ASP A N 1
ATOM 665 C CA . ASP A 1 86 ? 2.216 -12.436 -0.296 1.00 92.25 86 ASP A CA 1
ATOM 666 C C . ASP A 1 86 ? 3.732 -12.177 -0.387 1.00 92.25 86 ASP A C 1
ATOM 668 O O . ASP A 1 86 ? 4.522 -13.034 -0.773 1.00 92.25 86 ASP A O 1
ATOM 672 N N . CYS A 1 87 ? 4.148 -10.957 -0.031 1.00 92.75 87 CYS A N 1
ATOM 673 C CA . CYS A 1 87 ? 5.549 -10.529 0.034 1.00 92.75 87 CYS A CA 1
ATOM 674 C C . CYS A 1 87 ? 5.993 -10.425 1.510 1.00 92.75 87 CYS A C 1
ATOM 676 O O . CYS A 1 87 ? 5.982 -9.331 2.074 1.00 92.75 87 CYS A O 1
ATOM 678 N N . PRO A 1 88 ? 6.352 -11.540 2.178 1.00 89.56 88 PRO A N 1
ATOM 679 C CA . PRO A 1 88 ? 6.434 -11.611 3.644 1.00 89.56 88 PRO A CA 1
ATOM 680 C C . PRO A 1 88 ? 7.576 -10.808 4.276 1.00 89.56 88 PRO A C 1
ATOM 682 O O . PRO A 1 88 ? 7.562 -10.593 5.487 1.00 89.56 88 PRO A O 1
ATOM 685 N N . HIS A 1 89 ? 8.573 -10.399 3.489 1.00 90.19 89 HIS A N 1
ATOM 686 C CA . HIS A 1 89 ? 9.711 -9.614 3.969 1.00 90.19 89 HIS A CA 1
ATOM 687 C C . HIS A 1 89 ? 9.625 -8.133 3.594 1.00 90.19 89 HIS A C 1
ATOM 689 O O . HIS A 1 89 ? 10.531 -7.387 3.956 1.00 90.19 89 HIS A O 1
ATOM 695 N N . LEU A 1 90 ? 8.551 -7.692 2.928 1.00 91.19 90 LEU A N 1
ATOM 696 C CA . LEU A 1 90 ? 8.377 -6.289 2.571 1.00 91.19 90 LEU A CA 1
ATOM 697 C C . LEU A 1 90 ? 8.138 -5.466 3.840 1.00 91.19 90 LEU A C 1
ATOM 699 O O . LEU A 1 90 ? 7.082 -5.552 4.459 1.00 91.19 90 LEU A O 1
ATOM 703 N N . LYS A 1 91 ? 9.130 -4.662 4.220 1.00 89.12 91 LYS A N 1
ATOM 704 C CA . LYS A 1 91 ? 9.107 -3.801 5.411 1.00 89.12 91 LYS A CA 1
ATOM 705 C C . LYS A 1 91 ? 8.772 -2.356 5.072 1.00 89.12 91 LYS A C 1
ATOM 707 O O . LYS A 1 91 ? 8.240 -1.652 5.921 1.00 89.12 91 LYS A O 1
ATOM 712 N N . SER A 1 92 ? 9.099 -1.901 3.863 1.00 88.56 92 SER A N 1
ATOM 713 C CA . SER A 1 92 ? 8.949 -0.501 3.456 1.00 88.56 92 SER A CA 1
ATOM 714 C C . SER A 1 92 ? 8.415 -0.381 2.036 1.00 88.56 92 SER A C 1
ATOM 716 O O . SER A 1 92 ? 8.928 -1.013 1.110 1.00 88.56 92 SER A O 1
ATOM 718 N N . LEU A 1 93 ? 7.399 0.460 1.864 1.00 90.19 93 LEU A N 1
ATOM 719 C CA . LEU A 1 93 ? 6.790 0.752 0.578 1.00 90.19 93 LEU A CA 1
ATOM 720 C C . LEU A 1 93 ? 6.652 2.263 0.397 1.00 90.19 93 LEU A C 1
ATOM 722 O O . LEU A 1 93 ? 5.827 2.920 1.030 1.00 90.19 93 LEU A O 1
ATOM 726 N N . HIS A 1 94 ? 7.461 2.806 -0.506 1.00 89.00 94 HIS A N 1
ATOM 727 C CA . HIS A 1 94 ? 7.430 4.211 -0.881 1.00 89.00 94 HIS A CA 1
ATOM 728 C C . HIS A 1 94 ? 6.730 4.372 -2.228 1.00 89.00 94 HIS A C 1
ATOM 730 O O . HIS A 1 94 ? 7.207 3.874 -3.248 1.00 89.00 94 HIS A O 1
ATOM 736 N N . ILE A 1 95 ? 5.619 5.102 -2.249 1.00 87.94 95 ILE A N 1
ATOM 737 C CA . ILE A 1 95 ? 4.825 5.316 -3.455 1.00 87.94 95 ILE A CA 1
ATOM 738 C C . ILE A 1 95 ? 4.828 6.799 -3.817 1.00 87.94 95 ILE A C 1
ATOM 740 O O . ILE A 1 95 ? 4.242 7.631 -3.121 1.00 87.94 95 ILE A O 1
ATOM 744 N N . ARG A 1 96 ? 5.429 7.114 -4.965 1.00 86.12 96 ARG A N 1
ATOM 745 C CA . ARG A 1 96 ? 5.302 8.413 -5.622 1.00 86.12 96 ARG A CA 1
ATOM 746 C C . ARG A 1 96 ? 4.451 8.236 -6.871 1.00 86.12 96 ARG A C 1
ATOM 748 O O . ARG A 1 96 ? 4.971 7.923 -7.930 1.00 86.12 96 ARG A O 1
ATOM 755 N N . SER A 1 97 ? 3.136 8.394 -6.765 1.00 85.38 97 SER A N 1
ATOM 756 C CA . SER A 1 97 ? 2.252 8.430 -7.939 1.00 85.38 97 SER A CA 1
ATOM 757 C C . SER A 1 97 ? 1.018 9.272 -7.644 1.00 85.38 97 SER A C 1
ATOM 759 O O . SER A 1 97 ? 0.277 8.985 -6.715 1.00 85.38 97 SER A O 1
ATOM 761 N N . TYR A 1 98 ? 0.770 10.291 -8.462 1.00 83.88 98 TYR A N 1
ATOM 762 C CA . TYR A 1 98 ? -0.437 11.127 -8.387 1.00 83.88 98 TYR A CA 1
ATOM 763 C C . TYR A 1 98 ? -1.600 10.555 -9.224 1.00 83.88 98 TYR A C 1
ATOM 765 O O . TYR A 1 98 ? -2.734 11.037 -9.164 1.00 83.88 98 TYR A O 1
ATOM 773 N N . LYS A 1 99 ? -1.325 9.525 -10.036 1.00 88.44 99 LYS A N 1
ATOM 774 C CA . LYS A 1 99 ? -2.307 8.875 -10.916 1.00 88.44 99 LYS A CA 1
ATOM 775 C C . LYS A 1 99 ? -2.855 7.574 -10.351 1.00 88.44 99 LYS A C 1
ATOM 777 O O . LYS A 1 99 ? -3.790 7.036 -10.936 1.00 88.44 99 LYS A O 1
ATOM 782 N N . LEU A 1 100 ? -2.316 7.094 -9.229 1.00 91.31 100 LEU A N 1
ATOM 783 C CA . LEU A 1 100 ? -2.762 5.849 -8.624 1.00 91.31 100 LEU A CA 1
ATOM 784 C C . LEU A 1 100 ? -4.261 5.938 -8.303 1.00 91.31 100 LEU A C 1
ATOM 786 O O . LEU A 1 100 ? -4.722 6.904 -7.691 1.00 91.31 100 LEU A O 1
ATOM 790 N N . ARG A 1 101 ? -5.016 4.951 -8.783 1.00 93.19 101 ARG A N 1
ATOM 791 C CA . ARG A 1 101 ? -6.459 4.789 -8.567 1.00 93.19 101 ARG A CA 1
ATOM 792 C C . ARG A 1 101 ? -6.784 3.495 -7.842 1.00 93.19 101 ARG A C 1
ATOM 794 O O . ARG A 1 101 ? -7.804 3.435 -7.174 1.00 93.19 101 ARG A O 1
ATOM 801 N N . THR A 1 102 ? -5.950 2.471 -7.983 1.00 95.06 102 THR A N 1
ATOM 802 C CA . THR A 1 102 ? -6.151 1.179 -7.327 1.00 95.06 102 THR A CA 1
ATOM 803 C C . THR A 1 102 ? -4.920 0.800 -6.515 1.00 95.06 102 THR A C 1
ATOM 805 O O . THR A 1 102 ? -3.814 0.752 -7.056 1.00 95.06 102 THR A O 1
ATOM 808 N N . LEU A 1 103 ? -5.117 0.509 -5.230 1.00 94.69 103 LEU A N 1
ATOM 809 C CA . LEU A 1 103 ? -4.097 -0.040 -4.340 1.00 94.69 103 LEU A CA 1
ATOM 810 C C . LEU A 1 103 ? -4.645 -1.290 -3.660 1.00 94.69 103 LEU A C 1
ATOM 812 O O . LEU A 1 103 ? -5.544 -1.200 -2.833 1.00 94.69 103 LEU A O 1
ATOM 816 N N . LEU A 1 104 ? -4.085 -2.451 -3.986 1.00 96.06 104 LEU A N 1
ATOM 817 C CA . LEU A 1 104 ? -4.458 -3.721 -3.371 1.00 96.06 104 LEU A CA 1
ATOM 818 C C . LEU A 1 104 ? -3.245 -4.306 -2.658 1.00 96.06 104 LEU A C 1
ATOM 820 O O . LEU A 1 104 ? -2.261 -4.679 -3.297 1.00 96.06 104 LEU A O 1
ATOM 824 N N . TYR A 1 105 ? -3.323 -4.403 -1.339 1.00 95.25 105 TYR A N 1
ATOM 825 C CA . TYR A 1 105 ? -2.265 -4.918 -0.488 1.00 95.25 105 TYR A CA 1
ATOM 826 C C . TYR A 1 105 ? -2.764 -6.118 0.324 1.00 95.25 105 TYR A C 1
ATOM 828 O O . TYR A 1 105 ? -3.837 -6.054 0.921 1.00 95.25 105 TYR A O 1
ATOM 836 N N . ARG A 1 106 ? -1.975 -7.198 0.366 1.00 94.88 106 ARG A N 1
ATOM 837 C CA . ARG A 1 106 ? -2.183 -8.357 1.249 1.00 94.88 106 ARG A CA 1
ATOM 838 C C . ARG A 1 106 ? -0.851 -8.884 1.755 1.00 94.88 106 ARG A C 1
ATOM 840 O O . ARG A 1 106 ? 0.003 -9.275 0.958 1.00 94.88 106 ARG A O 1
ATOM 847 N N . GLY A 1 107 ? -0.709 -8.970 3.072 1.00 92.38 107 GLY A N 1
ATOM 848 C CA . GLY A 1 107 ? 0.484 -9.526 3.700 1.00 92.38 107 GLY A CA 1
ATOM 849 C C . GLY A 1 107 ? 0.766 -8.913 5.063 1.00 92.38 107 GLY A C 1
ATOM 850 O O . GLY A 1 107 ? -0.123 -8.358 5.709 1.00 92.38 107 GLY A O 1
ATOM 851 N N . LYS A 1 108 ? 2.025 -9.018 5.497 1.00 89.62 108 LYS A N 1
ATOM 852 C CA . LYS A 1 108 ? 2.513 -8.308 6.680 1.00 89.62 108 LYS A CA 1
ATOM 853 C C . LYS A 1 108 ? 2.637 -6.819 6.388 1.00 89.62 108 LYS A C 1
ATOM 855 O O . LYS A 1 108 ? 3.481 -6.425 5.591 1.00 89.62 108 LYS A O 1
ATOM 860 N N . PHE A 1 109 ? 1.829 -6.006 7.051 1.00 87.88 109 PHE A N 1
ATOM 861 C CA . PHE A 1 109 ? 1.630 -4.605 6.707 1.00 87.88 109 PHE A CA 1
ATOM 862 C C . PHE A 1 109 ? 2.940 -3.784 6.794 1.00 87.88 109 PHE A C 1
ATOM 864 O O . PHE A 1 109 ? 3.493 -3.651 7.891 1.00 87.88 109 PHE A O 1
ATOM 871 N N . PRO A 1 110 ? 3.479 -3.263 5.671 1.00 89.38 110 PRO A N 1
ATOM 872 C CA . PRO A 1 110 ? 4.747 -2.544 5.647 1.00 89.38 110 PRO A CA 1
ATOM 873 C C . PRO A 1 110 ? 4.577 -1.109 6.136 1.00 89.38 110 PRO A C 1
ATOM 875 O O . PRO A 1 110 ? 3.473 -0.579 6.247 1.00 89.38 110 PRO A O 1
ATOM 878 N N . TRP A 1 111 ? 5.702 -0.437 6.344 1.00 86.56 111 TRP A N 1
ATOM 879 C CA . TRP A 1 111 ? 5.721 1.004 6.514 1.00 86.56 111 TRP A CA 1
ATOM 880 C C . TRP A 1 111 ? 5.393 1.695 5.184 1.00 86.56 111 TRP A C 1
ATOM 882 O O . TRP A 1 111 ? 6.162 1.595 4.223 1.00 86.56 111 TRP A O 1
ATOM 892 N N . PHE A 1 112 ? 4.252 2.388 5.125 1.00 85.94 112 PHE A N 1
ATOM 893 C CA . PHE A 1 112 ? 3.835 3.168 3.958 1.00 85.94 112 PHE A CA 1
ATOM 894 C C . PHE A 1 112 ? 4.421 4.579 4.009 1.00 85.94 112 PHE A C 1
ATOM 896 O O . PHE A 1 112 ? 4.232 5.326 4.970 1.00 85.94 112 PHE A O 1
ATOM 903 N N . LEU A 1 113 ? 5.090 4.975 2.930 1.00 84.31 113 LEU A N 1
ATOM 904 C CA . LEU A 1 113 ? 5.498 6.354 2.691 1.00 84.31 113 LEU A CA 1
ATOM 905 C C . LEU A 1 113 ? 4.819 6.852 1.406 1.00 84.31 113 LEU A C 1
ATOM 907 O O . LEU A 1 113 ? 5.354 6.651 0.315 1.00 84.31 113 LEU A O 1
ATOM 911 N N . PRO A 1 114 ? 3.625 7.457 1.506 1.00 80.62 114 PRO A N 1
ATOM 912 C CA . PRO A 1 114 ? 3.019 8.173 0.393 1.00 80.62 114 PRO A CA 1
ATOM 913 C C . PRO A 1 114 ? 3.647 9.566 0.255 1.00 80.62 114 PRO A C 1
ATOM 915 O O . PRO A 1 114 ? 3.717 10.310 1.231 1.00 80.62 114 PRO A O 1
ATOM 918 N N . GLU A 1 115 ? 4.095 9.939 -0.945 1.00 79.94 115 GLU A N 1
ATOM 919 C CA . GLU A 1 115 ? 4.601 11.305 -1.197 1.00 79.94 115 GLU A CA 1
ATOM 920 C C . GLU A 1 115 ? 3.495 12.264 -1.672 1.00 79.94 115 GLU A C 1
ATOM 922 O O . GLU A 1 115 ? 3.568 13.471 -1.460 1.00 79.94 115 GLU A O 1
ATOM 927 N N . PHE A 1 116 ? 2.435 11.724 -2.276 1.00 74.69 116 PHE A N 1
ATOM 928 C CA . PHE A 1 116 ? 1.283 12.484 -2.756 1.00 74.69 116 PHE A CA 1
ATOM 929 C C . PHE A 1 116 ? -0.006 11.929 -2.155 1.00 74.69 116 PHE A C 1
ATOM 931 O O . PHE A 1 116 ? -0.072 10.761 -1.773 1.00 74.69 116 PHE A O 1
ATOM 938 N N . HIS A 1 117 ? -1.055 12.752 -2.108 1.00 70.94 117 HIS A N 1
ATOM 939 C CA . HIS A 1 117 ? -2.397 12.256 -1.817 1.00 70.94 117 HIS A CA 1
ATOM 940 C C . HIS A 1 117 ? -2.872 11.355 -2.960 1.00 70.94 117 HIS A C 1
ATOM 942 O O . HIS A 1 117 ? -2.851 11.765 -4.124 1.00 70.94 117 HIS A O 1
ATOM 948 N N . PHE A 1 118 ? -3.331 10.149 -2.634 1.00 74.06 118 PHE A N 1
ATOM 949 C CA . PHE A 1 118 ? -3.957 9.273 -3.615 1.00 74.06 118 PHE A CA 1
ATOM 950 C C . PHE A 1 118 ? -5.461 9.522 -3.628 1.00 74.06 118 PHE A C 1
ATOM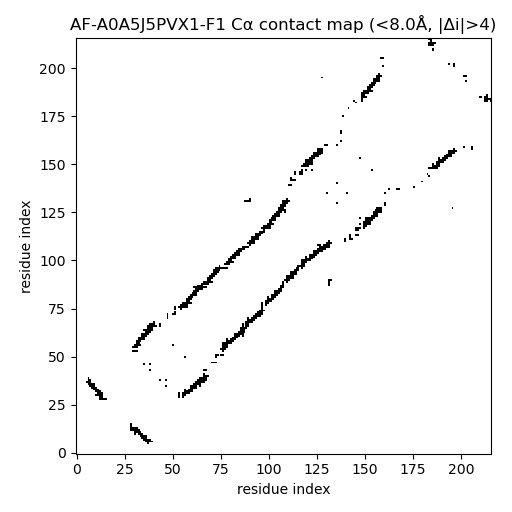 952 O O . PHE A 1 118 ? -6.116 9.423 -2.596 1.00 74.06 118 PHE A O 1
ATOM 959 N N . ASN A 1 119 ? -6.014 9.808 -4.804 1.00 82.56 119 ASN A N 1
ATOM 960 C CA . ASN A 1 119 ? -7.458 9.758 -5.027 1.00 82.56 119 ASN A CA 1
ATOM 961 C C . ASN A 1 119 ? -7.787 8.351 -5.528 1.00 82.56 119 ASN A C 1
ATOM 963 O O . ASN A 1 119 ? -7.875 8.125 -6.737 1.00 82.56 119 ASN A O 1
ATOM 967 N N . LEU A 1 120 ? -7.823 7.389 -4.605 1.00 89.81 120 LEU A N 1
ATOM 968 C CA . LEU A 1 120 ? -8.058 5.988 -4.938 1.00 89.81 120 LEU A CA 1
ATOM 969 C C . LEU A 1 120 ? -9.536 5.791 -5.304 1.00 89.81 120 LEU A C 1
ATOM 971 O O . LEU A 1 120 ? -10.426 6.157 -4.556 1.00 89.81 120 LEU A O 1
ATOM 975 N N . GLY A 1 121 ? -9.817 5.164 -6.442 1.00 92.19 121 GLY A N 1
ATOM 976 C CA . GLY A 1 121 ? -11.143 4.590 -6.677 1.00 92.19 121 GLY A CA 1
ATOM 977 C C . GLY A 1 121 ? -11.330 3.302 -5.868 1.00 92.19 121 GLY A C 1
ATOM 978 O O . GLY A 1 121 ? -12.418 3.001 -5.397 1.00 92.19 121 GLY A O 1
ATOM 979 N N . ASN A 1 122 ? -10.253 2.539 -5.657 1.00 94.25 122 ASN A N 1
ATOM 980 C CA . ASN A 1 122 ? -10.308 1.284 -4.917 1.00 94.25 122 ASN A CA 1
ATOM 981 C C . ASN A 1 122 ? -9.056 1.076 -4.058 1.00 94.25 122 ASN A C 1
ATOM 983 O O . ASN A 1 122 ? -7.929 1.107 -4.561 1.00 94.25 122 ASN A O 1
ATOM 987 N N . ALA A 1 123 ? -9.261 0.819 -2.774 1.00 93.31 123 ALA A N 1
ATOM 988 C CA . ALA A 1 123 ? -8.224 0.491 -1.815 1.00 93.31 123 ALA A CA 1
ATOM 989 C C . ALA A 1 123 ? -8.589 -0.794 -1.067 1.00 93.31 123 ALA A C 1
ATOM 991 O O . ALA A 1 123 ? -9.667 -0.908 -0.488 1.00 93.31 123 ALA A O 1
ATOM 992 N N . MET A 1 124 ? -7.666 -1.750 -1.028 1.00 94.81 124 MET A N 1
ATOM 993 C CA . MET A 1 124 ? -7.756 -2.920 -0.162 1.00 94.81 124 MET A CA 1
ATOM 994 C C . MET A 1 124 ? -6.480 -3.029 0.656 1.00 94.81 124 MET A C 1
ATOM 996 O O . MET A 1 124 ? -5.399 -3.154 0.079 1.00 94.81 124 MET A O 1
ATOM 1000 N N . LEU A 1 125 ? -6.612 -3.035 1.979 1.00 92.25 125 LEU A N 1
ATOM 1001 C CA . LEU A 1 125 ? -5.518 -3.298 2.903 1.00 92.25 125 LEU A CA 1
ATOM 1002 C C . LEU A 1 125 ? -5.859 -4.532 3.739 1.00 92.25 125 LEU A C 1
ATOM 1004 O O . LEU A 1 125 ? -6.655 -4.475 4.674 1.00 92.25 125 LEU A O 1
ATOM 1008 N N . ASP A 1 126 ? -5.257 -5.660 3.374 1.00 92.69 126 ASP A N 1
ATOM 1009 C CA . ASP A 1 126 ? -5.405 -6.920 4.089 1.00 92.69 126 ASP A CA 1
ATOM 1010 C C . ASP A 1 126 ? -4.197 -7.156 5.002 1.00 92.69 126 ASP A C 1
ATOM 1012 O O . ASP A 1 126 ? -3.134 -7.610 4.562 1.00 92.69 126 ASP A O 1
ATOM 1016 N N . SER A 1 127 ? -4.377 -6.801 6.276 1.00 86.62 127 SER A N 1
ATOM 1017 C CA . SER A 1 127 ? -3.377 -6.872 7.343 1.00 86.62 127 SER A CA 1
ATOM 1018 C C . SER A 1 127 ? -3.588 -8.064 8.275 1.00 86.62 127 SER A C 1
ATOM 1020 O O . SER A 1 127 ? -3.090 -8.059 9.398 1.00 86.62 127 SER A O 1
ATOM 1022 N N . ARG A 1 128 ? -4.257 -9.137 7.821 1.00 87.00 128 ARG A N 1
ATOM 1023 C CA . ARG A 1 128 ? -4.472 -10.360 8.626 1.00 87.00 128 ARG A CA 1
ATOM 1024 C C . ARG A 1 128 ? -3.190 -10.994 9.168 1.00 87.00 128 ARG A C 1
ATOM 1026 O O . ARG A 1 128 ? -3.245 -11.735 10.143 1.00 87.00 128 ARG A O 1
ATOM 1033 N N . GLN A 1 129 ? -2.043 -10.706 8.552 1.00 87.50 129 GLN A N 1
ATOM 1034 C CA . GLN A 1 129 ? -0.731 -11.191 8.990 1.00 87.50 129 GLN A CA 1
ATOM 1035 C C . GLN A 1 129 ? -0.027 -10.248 9.988 1.00 87.50 129 GLN A C 1
ATOM 1037 O O . GLN A 1 129 ? 1.114 -10.515 10.365 1.00 87.50 129 GLN A O 1
ATOM 1042 N N . GLY A 1 130 ? -0.685 -9.163 10.412 1.00 85.56 130 GLY A N 1
ATOM 1043 C CA . GLY A 1 130 ? -0.141 -8.147 11.315 1.00 85.56 130 GLY A CA 1
ATOM 1044 C C . GLY A 1 130 ? 0.859 -7.198 10.640 1.00 85.56 130 GLY A C 1
ATOM 1045 O O . GLY A 1 130 ? 1.042 -7.249 9.421 1.00 85.56 130 GLY A O 1
ATOM 1046 N N . PRO A 1 131 ? 1.516 -6.310 11.405 1.00 84.81 131 PRO A N 1
ATOM 1047 C CA . PRO A 1 131 ? 2.552 -5.426 10.880 1.00 84.81 131 PRO A CA 1
ATOM 1048 C C . PRO A 1 131 ? 3.837 -6.192 10.521 1.00 84.81 131 PRO A C 1
ATOM 1050 O O . PRO A 1 131 ? 4.200 -7.190 11.146 1.00 84.81 131 PRO A O 1
ATOM 1053 N N . ALA A 1 132 ? 4.573 -5.703 9.522 1.00 83.94 132 ALA A N 1
ATOM 1054 C CA . ALA A 1 132 ? 5.873 -6.256 9.122 1.00 83.94 132 ALA A CA 1
ATOM 1055 C C . ALA A 1 132 ? 7.006 -5.952 10.115 1.00 83.94 132 ALA A C 1
ATOM 1057 O O . ALA A 1 132 ? 8.099 -6.509 9.996 1.00 83.94 132 ALA A O 1
ATOM 1058 N N . TYR A 1 133 ? 6.763 -5.063 11.077 1.00 75.56 133 TYR A N 1
ATOM 1059 C CA . TYR A 1 133 ? 7.736 -4.589 12.051 1.00 75.56 133 TYR A CA 1
ATOM 1060 C C . TYR A 1 133 ? 7.070 -4.383 13.419 1.00 75.56 133 TYR A C 1
ATOM 1062 O O . TYR A 1 133 ? 5.879 -4.110 13.518 1.00 75.56 133 TYR A O 1
ATOM 1070 N N . ASN A 1 134 ? 7.852 -4.544 14.484 1.00 68.00 134 ASN A N 1
ATOM 1071 C CA . ASN A 1 134 ? 7.392 -4.597 15.877 1.00 68.00 134 ASN A CA 1
ATOM 1072 C C . ASN A 1 134 ? 7.191 -3.221 16.539 1.00 68.00 134 ASN A C 1
ATOM 1074 O O . ASN A 1 134 ? 6.723 -3.154 17.669 1.00 68.00 134 ASN A O 1
ATOM 1078 N N . THR A 1 135 ? 7.548 -2.130 15.861 1.00 67.88 135 THR A N 1
ATOM 1079 C CA . THR A 1 135 ? 7.461 -0.755 16.378 1.00 67.88 135 THR A CA 1
ATOM 1080 C C . THR A 1 135 ? 6.465 0.085 15.584 1.00 67.88 135 THR A C 1
ATOM 1082 O O . THR A 1 135 ? 6.804 1.192 15.168 1.00 67.88 135 THR A O 1
ATOM 1085 N N . PHE A 1 136 ? 5.278 -0.450 15.296 1.00 67.12 136 PHE A N 1
ATOM 1086 C CA . PHE A 1 136 ? 4.226 0.322 14.633 1.00 67.12 136 PHE A CA 1
ATOM 1087 C C . PHE A 1 136 ? 3.810 1.488 15.540 1.00 67.12 136 PHE A C 1
ATOM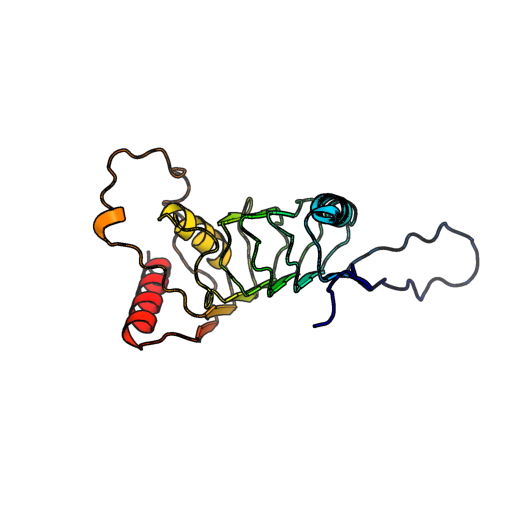 1089 O O . PHE A 1 136 ? 3.395 1.272 16.677 1.00 67.12 136 PHE A O 1
ATOM 1096 N N . LYS A 1 137 ? 3.990 2.726 15.071 1.00 68.81 137 LYS A N 1
ATOM 1097 C CA . LYS A 1 137 ? 3.702 3.947 15.842 1.00 68.81 137 LYS A CA 1
ATOM 1098 C C . LYS A 1 137 ? 2.432 4.621 15.334 1.00 68.81 137 LYS A C 1
ATOM 1100 O O . LYS A 1 137 ? 2.045 4.440 14.184 1.00 68.81 137 LYS A O 1
ATOM 1105 N N . THR A 1 138 ? 1.845 5.506 16.138 1.00 66.50 138 THR A N 1
ATOM 1106 C CA . THR A 1 138 ? 0.693 6.336 15.734 1.00 66.50 138 THR A CA 1
ATOM 1107 C C . THR A 1 138 ? 0.947 7.100 14.428 1.00 66.50 138 THR A C 1
ATOM 1109 O O . THR A 1 138 ? 0.083 7.158 13.564 1.00 66.50 138 THR A O 1
ATOM 1112 N N . CYS A 1 139 ? 2.164 7.606 14.214 1.00 68.38 139 CYS A N 1
ATOM 1113 C CA . CYS A 1 139 ? 2.519 8.298 12.972 1.00 68.38 139 CYS A CA 1
ATOM 1114 C C . CYS A 1 139 ? 2.532 7.397 11.725 1.00 68.38 139 CYS A C 1
ATOM 1116 O O . CYS A 1 139 ? 2.440 7.900 10.603 1.00 68.38 139 CYS A O 1
ATOM 1118 N N . ASP A 1 140 ? 2.656 6.081 11.895 1.00 72.44 140 ASP A N 1
ATOM 1119 C CA . ASP A 1 140 ? 2.540 5.128 10.794 1.00 72.44 140 ASP A CA 1
ATOM 1120 C C . ASP A 1 140 ? 1.072 4.949 10.402 1.00 72.44 140 ASP A C 1
ATOM 1122 O O . ASP A 1 140 ? 0.759 4.894 9.213 1.00 72.44 140 ASP A O 1
ATOM 1126 N N . PHE A 1 141 ? 0.166 4.963 11.385 1.00 73.81 141 PHE A N 1
ATOM 1127 C CA . PHE A 1 141 ? -1.277 4.959 11.155 1.00 73.81 141 PHE A CA 1
ATOM 1128 C C . PHE A 1 141 ? -1.724 6.181 10.346 1.00 73.81 141 PHE A C 1
ATOM 1130 O O . PHE A 1 141 ? -2.426 6.027 9.347 1.00 73.81 141 PHE A O 1
ATOM 1137 N N . ASP A 1 142 ? -1.241 7.377 10.693 1.00 75.50 142 ASP A N 1
ATOM 1138 C CA . ASP A 1 142 ? -1.578 8.610 9.973 1.00 75.50 142 ASP A CA 1
ATOM 1139 C C . ASP A 1 142 ? -1.223 8.543 8.480 1.00 75.50 142 ASP A C 1
ATOM 1141 O O . ASP A 1 142 ? -1.968 9.000 7.614 1.00 75.50 142 ASP A O 1
ATOM 1145 N N . ARG A 1 143 ? -0.076 7.944 8.148 1.00 78.62 143 ARG A N 1
ATOM 1146 C CA . ARG A 1 143 ? 0.367 7.778 6.753 1.00 78.62 143 ARG A CA 1
ATOM 1147 C C . ARG A 1 143 ? -0.527 6.822 5.984 1.00 78.62 143 ARG A C 1
ATOM 1149 O O . ARG A 1 143 ? -0.762 7.018 4.788 1.00 78.62 143 ARG A O 1
ATOM 1156 N N . VAL A 1 144 ? -1.041 5.800 6.659 1.00 79.75 144 VAL A N 1
ATOM 1157 C CA . VAL A 1 144 ? -2.032 4.924 6.050 1.00 79.75 144 VAL A CA 1
ATOM 1158 C C . VAL A 1 144 ? -3.358 5.646 5.872 1.00 79.75 144 VAL A C 1
ATOM 1160 O O . VAL A 1 144 ? -3.915 5.579 4.780 1.00 79.75 144 VAL A O 1
ATOM 1163 N N . LEU A 1 145 ? -3.826 6.404 6.867 1.00 78.31 145 LEU A N 1
ATOM 1164 C CA . LEU A 1 145 ? -5.019 7.238 6.716 1.00 78.31 145 LEU A CA 1
ATOM 1165 C C . LEU A 1 145 ? -4.889 8.167 5.506 1.00 78.31 145 LEU A C 1
ATOM 1167 O O . LEU A 1 145 ? -5.782 8.207 4.666 1.00 78.31 145 LEU A O 1
ATOM 1171 N N . LEU A 1 146 ? -3.743 8.832 5.333 1.00 77.88 146 LEU A N 1
ATOM 1172 C CA . LEU A 1 146 ? -3.470 9.653 4.148 1.00 77.88 146 LEU A CA 1
ATOM 1173 C C . LEU A 1 146 ? -3.534 8.867 2.832 1.00 77.88 146 LEU A C 1
ATOM 1175 O O . LEU A 1 146 ? -3.889 9.441 1.802 1.00 77.88 146 LEU A O 1
ATOM 1179 N N . THR A 1 147 ? -3.190 7.580 2.867 1.00 80.69 147 THR A N 1
ATOM 1180 C CA . THR A 1 147 ? -3.240 6.688 1.705 1.00 80.69 147 THR A CA 1
ATOM 1181 C C . THR A 1 147 ? -4.679 6.323 1.346 1.00 80.69 147 THR A C 1
ATOM 1183 O O . THR A 1 147 ? -5.014 6.304 0.165 1.00 80.69 147 THR A O 1
ATOM 1186 N N . ILE A 1 148 ? -5.532 6.062 2.342 1.00 82.75 148 ILE A N 1
ATOM 1187 C CA . ILE A 1 148 ? -6.897 5.555 2.129 1.00 82.75 148 ILE A CA 1
ATOM 1188 C C . ILE A 1 148 ? -7.988 6.628 2.193 1.00 82.75 148 ILE A C 1
ATOM 1190 O O . ILE A 1 148 ? -9.114 6.338 1.793 1.00 82.75 148 ILE A O 1
ATOM 1194 N N . LYS A 1 149 ? -7.689 7.856 2.643 1.00 80.12 149 LYS A N 1
ATOM 1195 C CA . LYS A 1 149 ? -8.720 8.857 2.976 1.00 80.12 149 LYS A CA 1
ATOM 1196 C C . LYS A 1 149 ? -9.680 9.216 1.843 1.00 80.12 149 LYS A C 1
ATOM 1198 O O . LYS A 1 149 ? -10.847 9.496 2.081 1.00 80.12 149 LYS A O 1
ATOM 1203 N N . ASN A 1 150 ? -9.199 9.188 0.606 1.00 80.50 150 ASN A N 1
ATOM 1204 C CA . ASN A 1 150 ? -9.984 9.563 -0.567 1.00 80.50 150 ASN A CA 1
ATOM 1205 C C . ASN A 1 150 ? -10.417 8.334 -1.375 1.00 80.50 150 ASN A C 1
ATOM 1207 O O . ASN A 1 150 ? -10.613 8.455 -2.581 1.00 80.50 150 ASN A O 1
ATOM 1211 N N . SER A 1 151 ? -10.497 7.159 -0.743 1.00 88.50 151 SER A N 1
ATOM 1212 C CA . SER A 1 151 ? -10.902 5.929 -1.425 1.00 88.50 151 SER A CA 1
ATOM 1213 C C . SER A 1 151 ? -12.407 5.918 -1.675 1.00 88.50 151 SER A C 1
ATOM 1215 O O . SER A 1 151 ? -13.167 6.111 -0.731 1.00 88.50 151 SER A O 1
ATOM 1217 N N . GLU A 1 152 ? -12.845 5.648 -2.906 1.00 91.12 152 GLU A N 1
ATOM 1218 C CA . GLU A 1 152 ? -14.277 5.447 -3.198 1.00 91.12 152 GLU A CA 1
ATOM 1219 C C . GLU A 1 152 ? -14.767 4.092 -2.665 1.00 91.12 152 GLU A C 1
ATOM 1221 O O . GLU A 1 152 ? -15.837 3.999 -2.061 1.00 91.12 152 GLU A O 1
ATOM 1226 N N . ILE A 1 153 ? -13.955 3.048 -2.841 1.00 91.75 153 ILE A N 1
ATOM 1227 C CA . ILE A 1 153 ? -14.174 1.708 -2.294 1.00 91.75 153 ILE A CA 1
ATOM 1228 C C . ILE A 1 153 ? -13.007 1.374 -1.370 1.00 91.75 153 ILE A C 1
ATOM 1230 O O . ILE A 1 153 ? -11.853 1.390 -1.800 1.00 91.75 153 ILE A O 1
ATOM 1234 N N . LEU A 1 154 ? -13.305 1.047 -0.113 1.00 91.50 154 LEU A N 1
ATOM 1235 C CA . LEU A 1 154 ? -12.315 0.656 0.885 1.00 91.50 154 LEU A CA 1
ATOM 1236 C C . LEU A 1 154 ? -12.635 -0.732 1.438 1.00 91.50 154 LEU A C 1
ATOM 1238 O O . LEU A 1 154 ? -13.716 -0.966 1.970 1.00 91.50 154 LEU A O 1
ATOM 1242 N N . THR A 1 155 ? -11.675 -1.648 1.344 1.00 92.56 155 THR A N 1
ATOM 1243 C CA . THR A 1 155 ? -11.708 -2.948 2.020 1.00 92.56 155 THR A CA 1
ATOM 1244 C C . THR A 1 155 ? -10.582 -3.022 3.045 1.00 92.56 155 THR A C 1
ATOM 1246 O O . THR A 1 155 ? -9.409 -2.918 2.683 1.00 92.56 155 THR A O 1
ATOM 1249 N N . LEU A 1 156 ? -10.923 -3.221 4.314 1.00 90.19 156 LEU A N 1
ATOM 1250 C CA . LEU A 1 156 ? -9.962 -3.411 5.398 1.00 90.19 156 LEU A CA 1
ATOM 1251 C C . LEU A 1 156 ? -10.136 -4.806 5.985 1.00 90.19 156 LEU A C 1
ATOM 1253 O O . LEU A 1 156 ? -11.235 -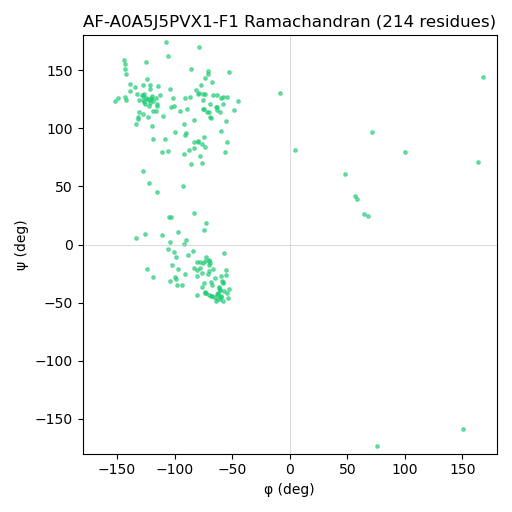5.170 6.408 1.00 90.19 156 LEU A O 1
ATOM 1257 N N . CYS A 1 157 ? -9.050 -5.577 6.040 1.00 89.38 157 CYS A N 1
ATOM 1258 C CA . CYS A 1 157 ? -9.081 -6.907 6.639 1.00 89.38 157 CYS A CA 1
ATOM 1259 C C . CYS A 1 157 ? -8.200 -6.975 7.885 1.00 89.38 157 CYS A C 1
ATOM 1261 O O . CYS A 1 157 ? -6.984 -6.818 7.767 1.00 89.38 157 CYS A O 1
ATOM 1263 N N . LYS A 1 158 ? -8.796 -7.270 9.049 1.00 81.00 158 LYS A N 1
ATOM 1264 C CA . LYS A 1 158 ? -8.117 -7.347 10.358 1.00 81.00 158 LYS A CA 1
ATOM 1265 C C . LYS A 1 158 ? -7.216 -6.135 10.609 1.00 81.00 158 LYS A C 1
ATOM 1267 O O . LYS A 1 158 ? -5.993 -6.230 10.732 1.00 81.00 158 LYS A O 1
ATOM 1272 N N . TRP A 1 159 ? -7.849 -4.970 10.624 1.00 71.50 159 TRP A N 1
ATOM 1273 C CA . TRP A 1 159 ? -7.200 -3.672 10.790 1.00 71.50 159 TRP A CA 1
ATOM 1274 C C . TRP A 1 159 ? -7.180 -3.266 12.272 1.00 71.50 159 TRP A C 1
ATOM 1276 O O . TRP A 1 159 ? -7.617 -2.186 12.655 1.00 71.50 159 TRP A O 1
ATOM 1286 N N . THR A 1 160 ? -6.716 -4.178 13.126 1.00 60.00 160 THR A N 1
ATOM 1287 C CA . THR A 1 160 ? -6.581 -3.970 14.571 1.00 60.00 160 THR A CA 1
ATOM 1288 C C . THR A 1 160 ? -5.101 -3.926 14.915 1.00 60.00 160 THR A C 1
ATOM 1290 O O . THR A 1 160 ? -4.489 -4.898 15.349 1.00 60.00 160 THR A O 1
ATOM 1293 N N . PHE A 1 161 ? -4.469 -2.781 14.669 1.00 60.47 161 PHE A N 1
ATOM 1294 C CA . PHE A 1 161 ? -3.211 -2.509 15.351 1.00 60.47 161 PHE A CA 1
ATOM 1295 C C . PHE A 1 161 ? -3.614 -2.172 16.782 1.00 60.47 161 PHE A C 1
ATOM 1297 O O . PHE A 1 161 ? -4.371 -1.222 16.969 1.00 60.47 161 PHE A O 1
ATOM 1304 N N . GLU A 1 162 ? -3.199 -2.981 17.758 1.00 50.53 162 GLU A N 1
ATOM 1305 C CA . GLU A 1 162 ? -3.319 -2.693 19.191 1.00 50.53 162 GLU A CA 1
ATOM 1306 C C . GLU A 1 162 ? -2.624 -1.352 19.472 1.00 50.53 162 GLU A C 1
ATOM 1308 O O . GLU A 1 162 ? -1.454 -1.283 19.845 1.00 50.53 162 GLU A O 1
ATOM 1313 N N . ILE A 1 163 ? -3.310 -0.248 19.184 1.00 51.31 163 ILE A N 1
ATOM 1314 C CA . ILE A 1 163 ? -2.848 1.088 19.504 1.00 51.31 163 ILE A CA 1
ATOM 1315 C C . ILE A 1 163 ? -3.060 1.183 21.006 1.00 51.31 163 ILE A C 1
ATOM 1317 O O . ILE A 1 163 ? -4.159 1.501 21.458 1.00 51.31 163 ILE A O 1
ATOM 1321 N N . ASP A 1 164 ? -2.023 0.836 21.770 1.00 44.38 164 ASP A N 1
ATOM 1322 C CA . ASP A 1 164 ? -1.989 1.071 23.207 1.00 44.38 164 ASP A CA 1
ATOM 1323 C C . ASP A 1 164 ? -2.400 2.528 23.436 1.00 44.38 164 ASP A C 1
ATOM 1325 O O . ASP A 1 164 ? -1.739 3.460 22.964 1.00 44.38 164 ASP A O 1
ATOM 1329 N N . TYR A 1 165 ? -3.527 2.724 24.116 1.00 43.69 165 TYR A N 1
ATOM 1330 C CA . TYR A 1 165 ? -4.084 4.036 24.429 1.00 43.69 165 TYR A CA 1
ATOM 1331 C C . TYR A 1 165 ? -3.057 4.911 25.173 1.00 43.69 165 TYR A C 1
ATOM 1333 O O . TYR A 1 165 ? -3.055 6.133 25.029 1.00 43.69 165 TYR A O 1
ATOM 1341 N N . ASN A 1 166 ? -2.102 4.294 25.882 1.00 42.34 166 ASN A N 1
ATOM 1342 C CA . ASN A 1 166 ? -1.021 4.993 26.574 1.00 42.34 166 ASN A CA 1
ATOM 1343 C C . ASN A 1 166 ? 0.090 5.507 25.644 1.00 42.34 166 ASN A C 1
ATOM 1345 O O . ASN A 1 166 ? 0.848 6.391 26.039 1.00 42.34 166 ASN A O 1
ATOM 1349 N N . SER A 1 167 ? 0.173 5.029 24.396 1.00 43.56 167 SER A N 1
ATOM 1350 C CA . SER A 1 167 ? 1.121 5.552 23.397 1.00 43.56 167 SER A CA 1
ATOM 1351 C C . SER A 1 167 ? 0.769 6.966 22.902 1.00 43.56 167 SER A C 1
ATOM 1353 O O . SER A 1 167 ? 1.618 7.644 22.321 1.00 43.56 167 SER A O 1
ATOM 1355 N N . TYR A 1 168 ? -0.450 7.451 23.184 1.00 42.34 168 TYR A N 1
ATOM 1356 C CA . TYR A 1 168 ? -0.870 8.833 22.921 1.00 42.34 168 TYR A CA 1
ATOM 1357 C C . TYR A 1 168 ? -0.345 9.842 23.950 1.00 42.34 168 TYR A C 1
ATOM 1359 O O . TYR A 1 168 ? -0.353 11.046 23.678 1.00 42.34 168 TYR A O 1
ATOM 1367 N N . VAL A 1 169 ? 0.152 9.396 25.110 1.00 40.44 169 VAL A N 1
ATOM 1368 C CA . VAL A 1 169 ? 0.795 10.299 26.071 1.00 40.44 169 VAL A CA 1
ATOM 1369 C C . VAL A 1 169 ? 2.216 10.565 25.594 1.00 40.44 169 VAL A C 1
ATOM 1371 O O . VAL A 1 169 ? 3.141 9.852 25.954 1.00 40.44 169 VAL A O 1
ATOM 1374 N N . MET A 1 170 ? 2.371 11.587 24.751 1.00 40.66 170 MET A N 1
ATOM 1375 C CA . MET A 1 170 ? 3.641 12.052 24.185 1.00 40.66 170 MET A CA 1
ATOM 1376 C C . MET A 1 170 ? 4.687 12.382 25.270 1.00 40.66 170 MET A C 1
ATOM 1378 O O . MET A 1 170 ? 4.626 13.472 25.847 1.00 40.66 170 MET A O 1
ATOM 1382 N N . PRO A 1 171 ? 5.735 11.565 25.496 1.00 33.81 171 PRO A N 1
ATOM 1383 C CA . PRO A 1 171 ? 6.928 12.018 26.186 1.00 33.81 171 PRO A CA 1
ATOM 1384 C C . PRO A 1 171 ? 7.860 12.535 25.084 1.00 33.81 171 PRO A C 1
ATOM 1386 O O . PRO A 1 171 ? 8.575 11.771 24.444 1.00 33.81 171 PRO A O 1
ATOM 1389 N N . ASN A 1 172 ? 7.809 13.842 24.826 1.00 39.84 172 ASN A N 1
ATOM 1390 C CA . ASN A 1 172 ? 8.573 14.555 23.795 1.00 39.84 172 ASN A CA 1
ATOM 1391 C C . ASN A 1 172 ? 8.140 14.283 22.345 1.00 39.84 172 ASN A C 1
ATOM 1393 O O . ASN A 1 172 ? 8.609 13.368 21.668 1.00 39.84 172 ASN A O 1
ATOM 1397 N N . ALA A 1 173 ? 7.311 15.201 21.842 1.00 39.97 173 ALA A N 1
ATOM 1398 C CA . ALA A 1 173 ? 6.994 15.391 20.435 1.00 39.97 173 ALA A CA 1
ATOM 1399 C C . ALA A 1 173 ? 8.266 15.593 19.589 1.00 39.97 173 ALA A C 1
ATOM 1401 O O . ALA A 1 173 ? 8.701 16.711 19.313 1.00 39.97 173 ALA A O 1
ATOM 1402 N N . THR A 1 174 ? 8.863 14.503 19.118 1.00 39.31 174 THR A N 1
ATOM 1403 C CA . THR A 1 174 ? 9.729 14.549 17.940 1.00 39.31 174 THR A CA 1
ATOM 1404 C C . THR A 1 174 ? 8.816 14.564 16.721 1.00 39.31 174 THR A C 1
ATOM 1406 O O . THR A 1 174 ? 8.404 13.520 16.231 1.00 39.31 174 THR A O 1
ATOM 1409 N N . LYS A 1 175 ? 8.440 15.785 16.314 1.00 40.88 175 LYS A N 1
ATOM 1410 C CA . LYS A 1 175 ? 7.774 16.188 15.062 1.00 40.88 175 LYS A CA 1
ATOM 1411 C C . LYS A 1 175 ? 7.374 15.028 14.132 1.00 40.88 175 LYS A C 1
ATOM 1413 O O . LYS A 1 175 ? 8.035 14.773 13.125 1.00 40.88 175 LYS A O 1
ATOM 1418 N N . CYS A 1 176 ? 6.236 14.389 14.409 1.00 40.62 176 CYS A N 1
ATOM 1419 C CA . CYS A 1 176 ? 5.398 13.941 13.301 1.00 40.62 176 CYS A CA 1
ATOM 1420 C C . CYS A 1 176 ? 4.957 15.225 12.583 1.00 40.62 176 CYS A C 1
ATOM 1422 O O . CYS A 1 176 ? 4.578 16.180 13.260 1.00 40.62 176 CYS A O 1
ATOM 1424 N N . SER A 1 177 ? 5.137 15.308 11.263 1.00 42.00 177 SER A N 1
ATOM 1425 C CA . SER A 1 177 ? 4.939 16.548 10.499 1.00 42.00 177 SER A CA 1
ATOM 1426 C C . SER A 1 177 ? 3.642 17.260 10.907 1.00 42.00 177 SER A C 1
ATOM 1428 O O . SER A 1 177 ? 2.556 16.694 10.796 1.00 42.00 177 SER A O 1
ATOM 1430 N N . GLU A 1 178 ? 3.760 18.522 11.329 1.00 42.69 178 GLU A N 1
ATOM 1431 C CA . GLU A 1 178 ? 2.654 19.421 11.701 1.00 42.69 178 GLU A CA 1
ATOM 1432 C C . GLU A 1 178 ? 1.622 19.612 10.563 1.00 42.69 178 GLU A C 1
ATOM 1434 O O . GLU A 1 178 ? 0.561 20.194 10.768 1.00 42.69 178 GLU A O 1
ATOM 1439 N N . GLN A 1 179 ? 1.893 19.094 9.358 1.00 42.84 179 GLN A N 1
ATOM 1440 C CA . GLN A 1 179 ? 0.962 19.093 8.227 1.00 42.84 179 GLN A CA 1
ATOM 1441 C C . GLN A 1 179 ? -0.090 17.976 8.280 1.00 42.84 179 GLN A C 1
ATOM 1443 O O . GLN A 1 179 ? -1.071 18.050 7.545 1.00 42.84 179 GLN A O 1
ATOM 1448 N N . VAL A 1 180 ? 0.082 16.948 9.115 1.00 42.72 180 VAL A N 1
ATOM 1449 C CA . VAL A 1 180 ? -0.817 15.779 9.150 1.00 42.72 180 VAL A CA 1
ATOM 1450 C C . VAL A 1 180 ? -2.096 16.056 9.953 1.00 42.72 180 VAL A C 1
ATOM 1452 O O . VAL A 1 180 ? -3.158 15.535 9.621 1.00 42.72 180 VAL A O 1
ATOM 1455 N N . GLY A 1 181 ? -2.040 16.966 10.931 1.00 37.03 181 GLY A N 1
ATOM 1456 C CA . GLY A 1 181 ? -3.142 17.271 11.857 1.00 37.03 181 GLY A CA 1
ATOM 1457 C C . GLY A 1 181 ? -4.334 18.052 11.283 1.00 37.03 181 GLY A C 1
ATOM 1458 O O . GLY A 1 181 ? -5.069 18.662 12.050 1.00 37.03 181 GLY A O 1
ATOM 1459 N N . ARG A 1 182 ? -4.519 18.105 9.955 1.00 43.00 182 ARG A N 1
ATOM 1460 C CA . ARG A 1 182 ? -5.619 18.852 9.302 1.00 43.00 182 ARG A CA 1
ATOM 1461 C C . ARG A 1 182 ? -6.359 18.086 8.201 1.00 43.00 182 ARG A C 1
ATOM 1463 O O . ARG A 1 182 ? -7.197 18.672 7.523 1.00 43.00 182 ARG A O 1
ATOM 1470 N N . TYR A 1 183 ? -6.056 16.806 7.986 1.00 47.75 183 TYR A N 1
ATOM 1471 C CA . TYR A 1 183 ? -6.609 16.046 6.860 1.00 47.75 183 TYR A CA 1
ATOM 1472 C C . TYR A 1 183 ? -7.250 14.733 7.305 1.00 47.75 183 TYR A C 1
ATOM 1474 O O . TYR A 1 183 ? -6.794 13.660 6.916 1.00 47.75 183 TYR A O 1
ATOM 1482 N N . THR A 1 184 ? -8.308 14.814 8.101 1.00 50.59 184 THR A N 1
ATOM 1483 C CA . THR A 1 184 ? -8.979 13.639 8.673 1.00 50.59 184 THR A CA 1
ATOM 1484 C C . THR A 1 184 ? -10.452 13.606 8.286 1.00 50.59 184 THR A C 1
ATOM 1486 O O . THR A 1 184 ? -11.304 13.535 9.159 1.00 50.59 184 THR A O 1
ATOM 1489 N N . LYS A 1 185 ? -10.743 13.693 6.979 1.00 58.38 185 LYS A N 1
ATOM 1490 C CA . LYS A 1 185 ? -12.085 13.432 6.449 1.00 58.38 185 LYS A CA 1
ATOM 1491 C C . LYS A 1 185 ? -12.045 12.372 5.349 1.00 58.38 185 LYS A C 1
ATOM 1493 O O . LYS A 1 185 ? -11.393 12.589 4.326 1.00 58.38 185 LYS A O 1
ATOM 1498 N N . LEU A 1 186 ? -12.762 11.262 5.530 1.00 66.56 186 LEU A N 1
ATOM 1499 C CA . LEU A 1 186 ? -13.085 10.305 4.466 1.00 66.56 186 LEU A CA 1
ATOM 1500 C C . LEU A 1 186 ? -14.150 10.919 3.543 1.00 66.56 186 LEU A C 1
ATOM 1502 O O . LEU A 1 186 ? -15.346 10.739 3.742 1.00 66.56 186 LEU A O 1
ATOM 1506 N N . GLN A 1 187 ? -13.729 11.726 2.568 1.00 65.00 187 GLN A N 1
ATOM 1507 C CA . GLN A 1 187 ? -14.646 12.603 1.817 1.00 65.00 187 GLN A CA 1
ATOM 1508 C C . GLN A 1 187 ? -15.420 11.909 0.689 1.00 65.00 187 GLN A C 1
ATOM 1510 O O . GLN A 1 187 ? -16.451 12.420 0.256 1.00 65.00 187 GLN A O 1
ATOM 1515 N N . HIS A 1 188 ? -14.916 10.782 0.183 1.00 73.50 188 HIS A N 1
ATOM 1516 C CA . HIS A 1 188 ? -15.394 10.178 -1.067 1.00 73.50 188 HIS A CA 1
ATOM 1517 C C . HIS A 1 188 ? -15.817 8.714 -0.928 1.00 73.50 188 HIS A C 1
ATOM 1519 O O . HIS A 1 188 ? -16.081 8.062 -1.934 1.00 73.50 188 HIS A O 1
ATOM 1525 N N . LEU A 1 189 ? -15.886 8.198 0.300 1.00 77.81 189 LEU A N 1
ATOM 1526 C CA . LEU A 1 189 ? -16.161 6.790 0.553 1.00 77.81 189 LEU A CA 1
ATOM 1527 C C . LEU A 1 189 ? -17.611 6.440 0.190 1.00 77.81 189 LEU A C 1
ATOM 1529 O O . LEU A 1 189 ? -18.547 6.854 0.867 1.00 77.81 189 LEU A O 1
ATOM 1533 N N . GLY A 1 190 ? -17.786 5.671 -0.885 1.00 75.88 190 GLY A N 1
ATOM 1534 C CA . GLY A 1 190 ? -19.075 5.141 -1.332 1.00 75.88 190 GLY A CA 1
ATOM 1535 C C . GLY A 1 190 ? -19.331 3.702 -0.874 1.00 75.88 190 GLY A C 1
ATOM 1536 O O . GLY A 1 190 ? -20.482 3.279 -0.810 1.00 75.88 190 GLY A O 1
ATOM 1537 N N . GLY A 1 191 ? -18.278 2.950 -0.536 1.00 80.62 191 GLY A N 1
ATOM 1538 C CA . GLY A 1 191 ? -18.393 1.586 -0.023 1.00 80.62 191 GLY A CA 1
ATOM 1539 C C . GLY A 1 191 ? -17.273 1.220 0.946 1.00 80.62 191 GLY A C 1
ATOM 1540 O O . GLY A 1 191 ? -16.096 1.310 0.601 1.00 80.62 191 GLY A O 1
ATOM 1541 N N . LEU A 1 192 ? -17.651 0.757 2.140 1.00 84.62 192 LEU A N 1
ATOM 1542 C CA . LEU A 1 192 ? -16.750 0.218 3.157 1.00 84.62 192 LEU A CA 1
ATOM 1543 C C . LEU A 1 192 ? -17.015 -1.277 3.337 1.00 84.62 192 LEU A C 1
ATOM 1545 O O . LEU A 1 192 ? -18.153 -1.687 3.563 1.00 84.62 192 LEU A O 1
ATOM 1549 N N . LYS A 1 193 ? -15.960 -2.085 3.259 1.00 87.31 19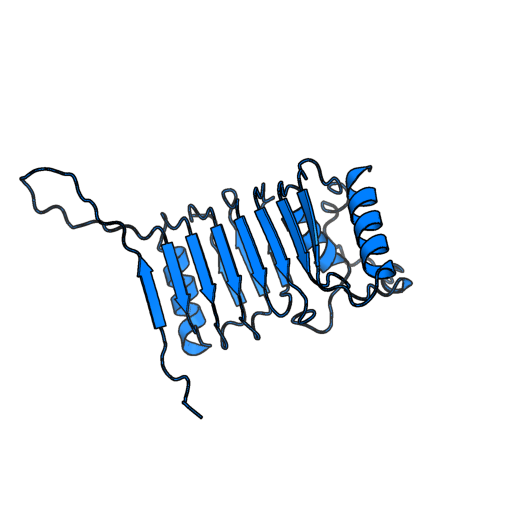3 LYS A N 1
ATOM 1550 C CA . LYS A 1 193 ? -15.998 -3.514 3.556 1.00 87.31 193 LYS A CA 1
ATOM 1551 C C . LYS A 1 193 ? -14.995 -3.833 4.657 1.00 87.31 193 LYS A C 1
ATOM 1553 O O . LYS A 1 193 ? -13.794 -3.632 4.479 1.00 87.31 193 LYS A O 1
ATOM 1558 N N . LEU A 1 194 ? -15.489 -4.345 5.774 1.00 84.62 194 LEU A N 1
ATOM 1559 C CA . LEU A 1 194 ? -14.675 -4.840 6.878 1.00 84.62 194 LEU A CA 1
ATOM 1560 C C . LEU A 1 194 ? -14.689 -6.372 6.843 1.00 84.62 194 LEU A C 1
ATOM 1562 O O . LEU A 1 194 ? -15.728 -6.985 6.605 1.00 84.62 194 LEU A O 1
ATOM 1566 N N . GLU A 1 195 ? -13.526 -7.008 6.992 1.00 85.50 195 GLU A N 1
ATOM 1567 C CA . GLU A 1 195 ? -13.423 -8.469 6.977 1.00 85.50 195 GLU A CA 1
ATOM 1568 C C . GLU A 1 195 ? -12.391 -9.019 7.969 1.00 85.50 195 GLU A C 1
ATOM 1570 O O . GLU A 1 195 ? -11.370 -8.400 8.259 1.00 85.50 195 GLU A O 1
ATOM 1575 N N . GLY A 1 196 ? -12.572 -10.273 8.395 1.00 78.94 196 GLY A N 1
ATOM 1576 C CA . GLY A 1 196 ? -11.541 -11.021 9.124 1.00 78.94 196 GLY A CA 1
ATOM 1577 C C . GLY A 1 196 ? -11.235 -10.498 10.529 1.00 78.94 196 GLY A C 1
ATOM 1578 O O . GLY A 1 196 ? -10.119 -10.707 11.001 1.00 78.94 196 GLY A O 1
ATOM 1579 N N . PHE A 1 197 ? -12.190 -9.814 11.159 1.00 79.12 197 PHE A N 1
ATOM 1580 C CA . PHE A 1 197 ? -12.148 -9.456 12.574 1.00 79.12 197 PHE A CA 1
ATOM 1581 C C . PHE A 1 197 ? -12.504 -10.687 13.414 1.00 79.12 197 PHE A C 1
ATOM 1583 O O . PHE A 1 197 ? -13.409 -11.442 13.057 1.00 79.12 197 PHE A O 1
ATOM 1590 N N . ASP A 1 198 ? -11.763 -10.908 14.502 1.00 77.62 198 ASP A N 1
ATOM 1591 C CA . ASP A 1 198 ? -11.970 -12.069 15.379 1.00 77.62 198 ASP A CA 1
ATOM 1592 C C . ASP A 1 198 ? -13.176 -11.863 16.319 1.00 77.62 198 ASP A C 1
ATOM 1594 O O . ASP A 1 198 ? -13.744 -12.830 16.826 1.00 77.62 198 ASP A O 1
ATOM 1598 N N . ASN A 1 199 ? -13.585 -10.609 16.538 1.00 80.12 199 ASN A N 1
ATOM 1599 C CA . ASN A 1 199 ? -14.769 -10.224 17.297 1.00 80.12 199 ASN A CA 1
ATOM 1600 C C . ASN A 1 199 ? -15.442 -8.983 16.672 1.00 80.12 199 ASN A C 1
ATOM 1602 O O . ASN A 1 199 ? -14.820 -8.229 15.925 1.00 80.12 199 ASN A O 1
ATOM 1606 N N . GLN A 1 200 ? -16.725 -8.791 16.982 1.00 79.12 200 GLN A N 1
ATOM 1607 C CA . GLN A 1 200 ? -17.554 -7.714 16.431 1.00 79.12 200 GLN A CA 1
ATOM 1608 C C . GLN A 1 200 ? -17.261 -6.337 17.060 1.00 79.12 200 GLN A C 1
ATOM 1610 O O . GLN A 1 200 ? -17.517 -5.313 16.437 1.00 79.12 200 GLN A O 1
ATOM 1615 N N . GLU A 1 201 ? -16.732 -6.296 18.284 1.00 77.50 201 GLU A N 1
ATOM 1616 C CA . GLU A 1 201 ? -16.435 -5.050 19.005 1.00 77.50 201 GLU A CA 1
ATOM 1617 C C . GLU A 1 201 ? -15.288 -4.278 18.341 1.00 77.50 201 GLU A C 1
ATOM 1619 O O . GLU A 1 201 ? -15.417 -3.085 18.081 1.00 77.50 201 GLU A O 1
ATOM 1624 N N . ASP A 1 202 ? -14.218 -4.976 17.962 1.00 73.44 202 ASP A N 1
ATOM 1625 C CA . ASP A 1 202 ? -13.091 -4.411 17.219 1.00 73.44 202 ASP A CA 1
ATOM 1626 C C . ASP A 1 202 ? -13.512 -3.863 15.847 1.00 73.44 202 ASP A C 1
ATOM 1628 O O . ASP A 1 202 ? -12.996 -2.843 15.383 1.00 73.44 202 ASP A O 1
ATOM 1632 N N . GLU A 1 203 ? -14.450 -4.548 15.187 1.00 75.06 203 GLU A N 1
ATOM 1633 C CA . GLU A 1 203 ? -15.013 -4.120 13.906 1.00 75.06 203 GLU A CA 1
ATOM 1634 C C . GLU A 1 203 ? -15.814 -2.818 14.063 1.00 75.06 203 GLU A C 1
ATOM 1636 O O . GLU A 1 203 ? -15.626 -1.883 13.280 1.00 75.06 203 GLU A O 1
ATOM 1641 N N . ILE A 1 204 ? -16.649 -2.727 15.105 1.00 75.75 204 ILE A N 1
ATOM 1642 C CA . ILE A 1 204 ? -17.421 -1.521 15.441 1.00 75.75 204 ILE A CA 1
ATOM 1643 C C . ILE A 1 204 ? -16.484 -0.368 15.809 1.00 75.75 204 ILE A C 1
ATOM 1645 O O . ILE A 1 204 ? -16.612 0.716 15.247 1.00 75.75 204 ILE A O 1
ATOM 1649 N N . LEU A 1 205 ? -15.500 -0.600 16.679 1.00 73.25 205 LEU A N 1
ATOM 1650 C CA . LEU A 1 205 ? -14.559 0.427 17.127 1.00 73.25 205 LEU A CA 1
ATOM 1651 C C . LEU A 1 205 ? -13.735 0.996 15.965 1.00 73.25 205 LEU A C 1
ATOM 1653 O O . LEU A 1 205 ? -13.440 2.192 15.922 1.00 73.25 205 LEU A O 1
ATOM 1657 N N . LEU A 1 206 ? -13.368 0.159 14.991 1.00 75.19 206 LEU A N 1
ATOM 1658 C CA . LEU A 1 206 ? -12.735 0.643 13.772 1.00 75.19 206 LEU A CA 1
ATOM 1659 C C . LEU A 1 206 ? -13.698 1.471 12.917 1.00 75.19 206 LEU A C 1
ATOM 1661 O O . LEU A 1 206 ? -13.294 2.512 12.400 1.00 75.19 206 LEU A O 1
ATOM 1665 N N . ALA A 1 207 ? -14.940 1.015 12.745 1.00 73.06 207 ALA A N 1
ATOM 1666 C CA . ALA A 1 207 ? -15.944 1.751 11.987 1.00 73.06 207 ALA A CA 1
ATOM 1667 C C . ALA A 1 207 ? -16.201 3.140 12.598 1.00 73.06 207 ALA A C 1
ATOM 1669 O O . ALA A 1 207 ? -16.172 4.128 11.868 1.00 73.06 207 ALA A O 1
ATOM 1670 N N . GLU A 1 208 ? -16.337 3.229 13.923 1.00 70.81 208 GLU A N 1
ATOM 1671 C CA . GLU A 1 208 ? -16.477 4.487 14.668 1.00 70.81 208 GLU A CA 1
ATOM 1672 C C . GLU A 1 208 ? -15.258 5.396 14.473 1.00 70.81 208 GLU A C 1
ATOM 1674 O O . GLU A 1 208 ? -15.406 6.560 14.113 1.00 70.81 208 GLU A O 1
ATOM 1679 N N . ARG A 1 209 ? -14.032 4.864 14.587 1.00 70.06 209 ARG A N 1
ATOM 1680 C CA . ARG A 1 209 ? -12.811 5.651 14.330 1.00 70.06 209 ARG A CA 1
ATOM 1681 C C . ARG A 1 209 ? -12.739 6.183 12.902 1.00 70.06 209 ARG A C 1
ATOM 1683 O O . ARG A 1 209 ? -12.263 7.294 12.682 1.00 70.06 209 ARG A O 1
ATOM 1690 N N . LEU A 1 210 ? -13.165 5.394 11.919 1.00 70.50 210 LEU A N 1
ATOM 1691 C CA . LEU A 1 210 ? -13.231 5.842 10.527 1.00 70.50 210 LEU A CA 1
ATOM 1692 C C . LEU A 1 210 ? -14.323 6.904 10.336 1.00 70.50 210 LEU A C 1
ATOM 1694 O O . LEU A 1 210 ? -14.139 7.806 9.517 1.00 70.50 210 LEU A O 1
ATOM 1698 N N . GLN A 1 211 ? -15.414 6.824 11.103 1.00 64.25 211 GLN A N 1
ATOM 1699 C CA . GLN A 1 211 ? -16.509 7.791 11.097 1.00 64.25 211 GLN A CA 1
ATOM 1700 C C . GLN A 1 211 ? -16.127 9.120 11.765 1.00 64.25 211 GLN A C 1
ATOM 1702 O O . GLN A 1 211 ? -16.403 10.172 11.191 1.00 64.25 211 GLN A O 1
ATOM 1707 N N . ASP A 1 212 ? -15.408 9.109 12.887 1.00 59.00 212 ASP A N 1
ATOM 1708 C CA . ASP A 1 212 ? -14.851 10.320 13.511 1.00 59.00 212 ASP A CA 1
ATOM 1709 C C . ASP A 1 212 ? -13.881 11.032 12.555 1.00 59.00 212 ASP A C 1
ATOM 1711 O O . ASP A 1 212 ? -13.913 12.251 12.386 1.00 59.00 212 ASP A O 1
ATOM 1715 N N . VAL A 1 213 ? -13.082 10.244 11.826 1.00 56.94 213 VAL A N 1
ATOM 1716 C CA . VAL A 1 213 ? -12.227 10.688 10.711 1.00 56.94 213 VAL A CA 1
ATOM 1717 C C . VAL A 1 213 ? -13.053 10.991 9.446 1.00 56.94 213 VAL A C 1
ATOM 1719 O O . VAL A 1 213 ? -12.502 11.147 8.364 1.00 56.94 213 VAL A O 1
ATOM 1722 N N . SER A 1 214 ? -14.380 11.074 9.519 1.00 50.25 214 SER A N 1
ATOM 1723 C CA . SER A 1 214 ? -15.265 11.497 8.425 1.00 50.25 214 SER A CA 1
ATOM 1724 C C . SER A 1 214 ? -16.170 12.684 8.799 1.00 50.25 214 SER A C 1
ATOM 1726 O O . SER A 1 214 ? -16.630 13.408 7.911 1.00 50.25 214 SER A O 1
ATOM 1728 N N . GLU A 1 215 ? -16.394 12.934 10.091 1.00 41.31 215 GLU A N 1
ATOM 1729 C CA . GLU A 1 215 ? -17.285 13.990 10.592 1.00 41.31 215 GLU A CA 1
ATOM 1730 C C . GLU A 1 215 ? -16.550 15.250 11.095 1.00 41.31 215 GLU A C 1
ATOM 1732 O O . GLU A 1 215 ? -17.168 16.316 11.133 1.00 41.31 215 GLU A O 1
ATOM 1737 N N . ALA A 1 216 ? -15.243 15.165 11.384 1.00 40.19 216 ALA A N 1
ATOM 1738 C CA . ALA A 1 216 ? -14.370 16.304 11.720 1.00 40.19 216 ALA A CA 1
ATOM 1739 C C . ALA A 1 216 ? -13.927 17.139 10.496 1.00 40.19 216 ALA A C 1
ATOM 1741 O O . ALA A 1 216 ? -13.696 18.358 10.680 1.00 40.19 216 ALA A O 1
#

Sequence (216 aa):
MPNPTHFGWQIELNNPNNLSHHQPTPSTFFVKTLNLISVNHLS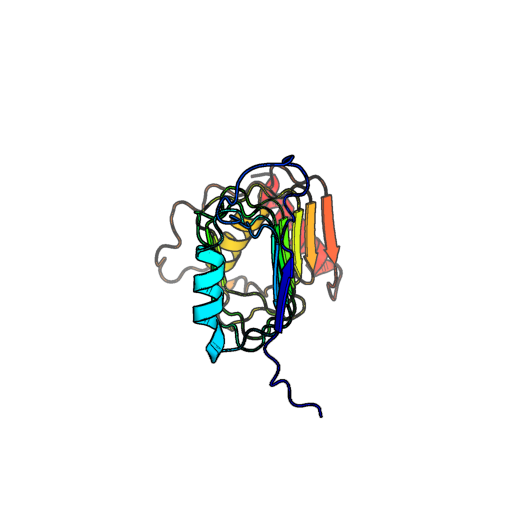NEAASCMVSKFELLENLKIIGCHGLESMSIASNTKLLSLTIFDCPHLKSLHIRSYKLRTLLYRGKFPWFLPEFHFNLGNAMLDSRQGPAYNTFKTCDFDRVLLTIKNSEILTLCKWTFEIDYNSYVMPNATKCSEQVGRYTKLQHLGGLKLEGFDNQEDEILLAERLQDVSEA

Mean predicted aligned error: 11.85 Å

Organism: Gossypium barbadense (NCBI:txid3634)

Radius of gyration: 19.56 Å; Cα contacts (8 Å, |Δi|>4): 428; chains: 1; bounding box: 39×49×72 Å

Foldseek 3Di:
DDDPPDFDWDFDWDDPPDDDDDDPDPPPIATQEIEGAQAAQVCQVVVQVVLAVRLNHQYYAYEQNAHHQEHAHDASHLHQEYHYENHANHAYYEYRYQNHAYAHDAYAAHQYHYPDQHLHQYYEDANLNYHSDDPDAPLSVLNVCSHCLNYQEYEYEQPDDPHPPCSVPDPDPPDPDPVSVPQQASARHNYYHYYHHPDVVSVVVVVVSNVVSHPD

Solvent-accessible surface area (backbone atoms only — not comparable to full-atom values): 11930 Å² total; per-residue (Å²): 132,86,79,90,78,69,75,45,76,50,75,52,69,62,76,86,87,84,74,79,89,89,74,93,64,82,81,81,74,54,47,36,36,43,37,45,33,37,40,32,62,91,43,38,65,59,52,44,58,47,60,64,67,31,50,61,22,30,34,42,36,40,37,47,18,63,35,29,43,64,47,66,46,51,62,72,34,52,33,30,33,42,36,40,34,55,27,72,46,26,40,36,41,35,42,30,37,77,58,29,27,32,42,40,41,36,31,25,40,44,50,60,43,65,78,48,70,26,61,19,54,33,34,32,47,32,24,75,66,38,61,48,57,95,77,82,46,74,72,55,51,54,39,46,46,50,53,53,31,38,15,27,29,38,36,41,20,31,82,73,74,87,70,57,76,70,73,72,66,70,83,72,84,76,73,68,65,85,78,62,86,78,72,50,48,45,78,48,61,78,42,84,44,81,41,79,59,95,50,70,64,65,50,49,53,48,52,50,55,52,47,54,30,45,74,105

pLDDT: mean 73.16, std 18.27, range [33.81, 96.62]

Secondary structure (DSSP, 8-state):
-------EEEEEEPP-----S---------EEEEEEES--TTTHHHHHHHHHH-TT--EEEEES-TT--EEEE-TTS---EEEEES-TT--EEEE--SS--EEEEESSB-EEEESS----SEEEEE-TT-BSSS---HHHHHHHHHHHTT-SEEEEES------GGGGS-SS-----TTSTT-----S-SEEEEE--SSHHHHHHHHHHHHHHHH-

Nearest PDB structures (foldseek):
  6oax-assembly1_C  TM=3.268E-01  e=8.060E+00  Escherichia coli K-12
  7mlm-assembly1_A  TM=2.740E-01  e=5.904E+00  Mus musculus